Protein AF-A0A6J4J1Q2-F1 (afdb_monomer_lite)

Organism: NCBI:txid157466

Structure (mmCIF, N/CA/C/O backbone):
data_AF-A0A6J4J1Q2-F1
#
_entry.id   AF-A0A6J4J1Q2-F1
#
loop_
_atom_site.group_PDB
_atom_site.id
_atom_site.type_symbol
_atom_site.label_atom_id
_atom_site.label_alt_id
_atom_site.label_comp_id
_atom_site.label_asym_id
_atom_site.label_entity_id
_atom_site.label_seq_id
_atom_site.pdbx_PDB_ins_code
_atom_site.Cartn_x
_atom_site.Cartn_y
_atom_site.Cartn_z
_atom_site.occupancy
_atom_site.B_iso_or_equiv
_atom_site.auth_seq_id
_atom_site.auth_comp_id
_atom_site.auth_asym_id
_atom_site.auth_atom_id
_atom_site.pdbx_PDB_model_num
ATOM 1 N N . MET A 1 1 ? 62.236 -72.149 -1.692 1.00 38.59 1 MET A N 1
ATOM 2 C CA . MET A 1 1 ? 61.397 -71.831 -2.871 1.00 38.59 1 MET A CA 1
ATOM 3 C C . MET A 1 1 ? 60.361 -70.791 -2.466 1.00 38.59 1 MET A C 1
ATOM 5 O O . MET A 1 1 ? 59.671 -70.988 -1.480 1.00 38.59 1 MET A O 1
ATOM 9 N N . ASN A 1 2 ? 60.343 -69.661 -3.175 1.00 37.00 2 ASN A N 1
ATOM 10 C CA . ASN A 1 2 ? 59.491 -68.483 -2.967 1.00 37.00 2 ASN A CA 1
ATOM 11 C C . ASN A 1 2 ? 57.977 -68.785 -2.992 1.00 37.00 2 ASN A C 1
ATOM 13 O O . ASN A 1 2 ? 57.547 -69.495 -3.896 1.00 37.00 2 ASN A O 1
ATOM 17 N N . ARG A 1 3 ? 57.166 -68.088 -2.172 1.00 39.72 3 ARG A N 1
ATOM 18 C CA . ARG A 1 3 ? 56.297 -66.959 -2.607 1.00 39.72 3 ARG A CA 1
ATOM 19 C C . ARG A 1 3 ? 55.305 -66.478 -1.516 1.00 39.72 3 ARG A C 1
ATOM 21 O O . ARG A 1 3 ? 54.395 -67.197 -1.144 1.00 39.72 3 ARG A O 1
ATOM 28 N N . ARG A 1 4 ? 55.484 -65.199 -1.147 1.00 41.41 4 ARG A N 1
ATOM 29 C CA . ARG A 1 4 ? 54.512 -64.082 -1.016 1.00 41.41 4 ARG A CA 1
ATOM 30 C C . ARG A 1 4 ? 53.294 -64.173 -0.069 1.00 41.41 4 ARG A C 1
ATOM 32 O O . ARG A 1 4 ? 52.325 -64.870 -0.326 1.00 41.41 4 ARG A O 1
ATOM 39 N N . THR A 1 5 ? 53.326 -63.264 0.909 1.00 45.59 5 THR A N 1
ATOM 40 C CA . THR A 1 5 ? 52.229 -62.648 1.678 1.00 45.59 5 THR A CA 1
ATOM 41 C C . THR A 1 5 ? 51.095 -62.089 0.806 1.00 45.59 5 THR A C 1
ATOM 43 O O . THR A 1 5 ? 51.376 -61.413 -0.184 1.00 45.59 5 THR A O 1
ATOM 46 N N . LEU A 1 6 ? 49.839 -62.243 1.249 1.00 38.94 6 LEU A N 1
ATOM 47 C CA . LEU A 1 6 ? 48.765 -61.274 0.991 1.00 38.94 6 LEU A CA 1
ATOM 48 C C . LEU A 1 6 ? 47.700 -61.333 2.108 1.00 38.94 6 LEU A C 1
ATOM 50 O O . LEU A 1 6 ? 46.994 -62.326 2.252 1.00 38.94 6 LEU A O 1
ATOM 54 N N . LEU A 1 7 ? 47.610 -60.261 2.901 1.00 37.31 7 LEU A N 1
ATOM 55 C CA . LEU A 1 7 ? 46.482 -59.944 3.783 1.00 37.31 7 LEU A CA 1
ATOM 56 C C . LEU A 1 7 ? 45.443 -59.188 2.946 1.00 37.31 7 LEU A C 1
ATOM 58 O O . LEU A 1 7 ? 45.779 -58.168 2.346 1.00 37.31 7 LEU A O 1
ATOM 62 N N . ILE A 1 8 ? 44.200 -59.668 2.908 1.00 41.41 8 ILE A N 1
ATOM 63 C CA . ILE A 1 8 ? 43.068 -58.943 2.318 1.00 41.41 8 ILE A CA 1
ATOM 64 C C . ILE A 1 8 ? 42.215 -58.404 3.467 1.00 41.41 8 ILE A C 1
ATOM 66 O O . ILE A 1 8 ? 41.629 -59.167 4.231 1.00 41.41 8 ILE A O 1
ATOM 70 N N . ALA A 1 9 ? 42.180 -57.077 3.585 1.00 40.56 9 ALA A N 1
ATOM 71 C CA . ALA A 1 9 ? 41.263 -56.341 4.441 1.00 40.56 9 ALA A CA 1
ATOM 72 C C . ALA A 1 9 ? 39.851 -56.370 3.828 1.00 40.56 9 ALA A C 1
ATOM 74 O O . ALA A 1 9 ? 39.667 -55.998 2.669 1.00 40.56 9 ALA A O 1
ATOM 75 N N . GLY A 1 10 ? 38.862 -56.823 4.600 1.00 37.34 10 GLY A N 1
ATOM 76 C CA . GLY A 1 10 ? 37.448 -56.766 4.232 1.00 37.34 10 GLY A CA 1
ATOM 77 C C . GLY A 1 10 ? 36.893 -55.356 4.434 1.00 37.34 10 GLY A C 1
ATOM 78 O O . GLY A 1 10 ? 36.943 -54.820 5.539 1.00 37.34 10 GLY A O 1
ATOM 79 N N . ALA A 1 11 ? 36.389 -54.754 3.359 1.00 42.28 11 ALA A N 1
ATOM 80 C CA . ALA A 1 11 ? 35.767 -53.437 3.365 1.00 42.28 11 ALA A CA 1
ATOM 81 C C . ALA A 1 11 ? 34.366 -53.483 4.004 1.00 42.28 11 ALA A C 1
ATOM 83 O O . ALA A 1 11 ? 33.518 -54.281 3.609 1.00 42.28 11 ALA A O 1
ATOM 84 N N . MET A 1 12 ? 34.123 -52.595 4.971 1.00 39.69 12 MET A N 1
ATOM 85 C CA . MET A 1 12 ? 32.796 -52.290 5.511 1.00 39.69 12 MET A CA 1
ATOM 86 C C . MET A 1 12 ? 32.033 -51.432 4.497 1.00 39.69 12 MET A C 1
ATOM 88 O O . MET A 1 12 ? 32.449 -50.315 4.192 1.00 39.69 12 MET A O 1
ATOM 92 N N . ALA A 1 13 ? 30.927 -51.954 3.971 1.00 41.66 13 ALA A N 1
ATOM 93 C CA . ALA A 1 13 ? 30.024 -51.203 3.109 1.00 41.66 13 ALA A CA 1
ATOM 94 C C . ALA A 1 13 ? 29.193 -50.224 3.955 1.00 41.66 13 ALA A C 1
ATOM 96 O O . ALA A 1 13 ? 28.391 -50.634 4.794 1.00 41.66 13 ALA A O 1
ATOM 97 N N . SER A 1 14 ? 29.395 -48.926 3.738 1.00 37.59 14 SER A N 1
ATOM 98 C CA . SER A 1 14 ? 28.556 -47.861 4.277 1.00 37.59 14 SER A CA 1
ATOM 99 C C . SER A 1 14 ? 27.239 -47.792 3.500 1.00 37.59 14 SER A C 1
ATOM 101 O O . SER A 1 14 ? 27.218 -47.582 2.288 1.00 37.59 14 SER A O 1
ATOM 103 N N . LEU A 1 15 ? 26.122 -47.964 4.205 1.00 38.31 15 LEU A N 1
ATOM 104 C CA . LEU A 1 15 ? 24.795 -47.665 3.672 1.00 38.31 15 LEU A CA 1
ATOM 105 C C . LEU A 1 15 ? 24.636 -46.139 3.549 1.00 38.31 15 LEU A C 1
ATOM 107 O O . LEU A 1 15 ? 25.021 -45.420 4.476 1.00 38.31 15 LEU A O 1
ATOM 111 N N . PRO A 1 16 ? 24.075 -45.616 2.445 1.00 36.75 16 PRO A N 1
ATOM 112 C CA . PRO A 1 16 ? 23.850 -44.189 2.314 1.00 36.75 16 PRO A CA 1
ATOM 113 C C . PRO A 1 16 ? 22.711 -43.763 3.244 1.00 36.75 16 PRO A C 1
ATOM 115 O O . PRO A 1 16 ? 21.610 -44.314 3.212 1.00 36.75 16 PRO A O 1
ATOM 118 N N . VAL A 1 17 ? 22.981 -42.748 4.063 1.00 39.53 17 VAL A N 1
ATOM 119 C CA . VAL A 1 17 ? 21.950 -41.999 4.780 1.00 39.53 17 VAL A CA 1
ATOM 120 C C . VAL A 1 17 ? 21.141 -41.237 3.734 1.00 39.53 17 VAL A C 1
ATOM 122 O O . VAL A 1 17 ? 21.622 -40.272 3.143 1.00 39.53 17 VAL A O 1
ATOM 125 N N . VAL A 1 18 ? 19.911 -41.685 3.484 1.00 42.56 18 VAL A N 1
ATOM 126 C CA . VAL A 1 18 ? 18.929 -40.913 2.720 1.00 42.56 18 VAL A CA 1
ATOM 127 C C . VAL A 1 18 ? 18.508 -39.736 3.597 1.00 42.56 18 VAL A C 1
ATOM 129 O O . VAL A 1 18 ? 17.783 -39.901 4.576 1.00 42.56 18 VAL A O 1
ATOM 132 N N . GLY A 1 19 ? 19.010 -38.546 3.272 1.00 38.44 19 GLY A N 1
ATOM 133 C CA . GLY A 1 19 ? 18.553 -37.304 3.879 1.00 38.44 19 GLY A CA 1
ATOM 134 C C . GLY A 1 19 ? 17.114 -37.021 3.459 1.00 38.44 19 GLY A C 1
ATOM 135 O O . GLY A 1 19 ? 16.846 -36.765 2.287 1.00 38.44 19 GLY A O 1
ATOM 136 N N . LEU A 1 20 ? 16.185 -37.055 4.413 1.00 40.16 20 LEU A N 1
ATOM 137 C CA . LEU A 1 20 ? 14.849 -36.496 4.238 1.00 40.16 20 LEU A CA 1
ATOM 138 C C . LEU A 1 20 ? 14.975 -34.967 4.223 1.00 40.16 20 LEU A C 1
ATOM 140 O O . LEU A 1 20 ? 15.024 -34.325 5.271 1.00 40.16 20 LEU A O 1
ATOM 144 N N . ALA A 1 21 ? 15.061 -34.385 3.028 1.00 41.88 21 ALA A N 1
ATOM 145 C CA . ALA A 1 21 ? 14.829 -32.962 2.843 1.00 41.88 21 ALA A CA 1
ATOM 146 C C . ALA A 1 21 ? 13.352 -32.677 3.161 1.00 41.88 21 ALA A C 1
ATOM 148 O O . ALA A 1 21 ? 12.456 -33.168 2.474 1.00 41.88 21 ALA A O 1
ATOM 149 N N . GLY A 1 22 ? 13.091 -31.916 4.226 1.00 38.31 22 GLY A N 1
ATOM 150 C CA . GLY A 1 22 ? 11.771 -31.330 4.454 1.00 38.31 22 GLY A CA 1
ATOM 151 C C . GLY A 1 22 ? 11.397 -30.389 3.300 1.00 38.31 22 GLY A C 1
ATOM 152 O O . GLY A 1 22 ? 12.284 -29.963 2.554 1.00 38.31 22 GLY A O 1
ATOM 153 N N . PRO A 1 23 ? 10.110 -30.041 3.130 1.00 40.06 23 PRO A N 1
ATOM 154 C CA . PRO A 1 23 ? 9.699 -29.097 2.104 1.00 40.06 23 PRO A CA 1
ATOM 155 C C . PRO A 1 23 ? 10.252 -27.716 2.468 1.00 40.06 23 PRO A C 1
ATOM 157 O O . PRO A 1 23 ? 9.656 -26.961 3.234 1.00 40.06 23 PRO A O 1
ATOM 160 N N . GLY A 1 24 ? 11.434 -27.393 1.948 1.00 35.97 24 GLY A N 1
ATOM 161 C CA . GLY A 1 24 ? 11.875 -26.016 1.841 1.00 35.97 24 GLY A CA 1
ATOM 162 C C . GLY A 1 24 ? 10.893 -25.313 0.917 1.00 35.97 24 GLY A C 1
ATOM 163 O O . GLY A 1 24 ? 10.689 -25.765 -0.209 1.00 35.97 24 GLY A O 1
ATOM 164 N N . LEU A 1 25 ? 10.255 -24.249 1.402 1.00 40.03 25 LEU A N 1
ATOM 165 C CA . LEU A 1 25 ? 9.518 -23.320 0.552 1.00 40.03 25 LEU A CA 1
ATOM 166 C C . LEU A 1 25 ? 10.515 -22.804 -0.490 1.00 40.03 25 LEU A C 1
ATOM 168 O O . LEU A 1 25 ? 11.357 -21.962 -0.179 1.00 40.03 25 LEU A O 1
ATOM 172 N N . ALA A 1 26 ? 10.495 -23.388 -1.687 1.00 44.22 26 ALA A N 1
ATOM 173 C CA . ALA A 1 26 ? 11.333 -22.941 -2.781 1.00 44.22 26 ALA A CA 1
ATOM 174 C C . ALA A 1 26 ? 10.960 -21.482 -3.050 1.00 44.22 26 ALA A C 1
ATOM 176 O O . ALA A 1 26 ? 9.806 -21.188 -3.359 1.00 44.22 26 ALA A O 1
ATOM 177 N N . GLN A 1 27 ? 11.913 -20.566 -2.867 1.00 53.25 27 GLN A N 1
ATOM 178 C CA . GLN A 1 27 ? 11.722 -19.190 -3.303 1.00 53.25 27 GLN A CA 1
ATOM 179 C C . GLN A 1 27 ? 11.441 -19.219 -4.804 1.00 53.25 27 GLN A C 1
ATOM 181 O O . GLN A 1 27 ? 12.195 -19.830 -5.566 1.00 53.25 27 GLN A O 1
ATOM 186 N N . GLU A 1 28 ? 10.332 -18.607 -5.218 1.00 60.94 28 GLU A N 1
ATOM 187 C CA . GLU A 1 28 ? 10.023 -18.493 -6.635 1.00 60.94 28 GLU A CA 1
ATOM 188 C C . GLU A 1 28 ? 11.137 -17.735 -7.371 1.00 60.94 28 GLU A C 1
ATOM 190 O O . GLU A 1 28 ? 11.748 -16.831 -6.792 1.00 60.94 28 GLU A O 1
ATOM 195 N N . PRO A 1 29 ? 11.406 -18.061 -8.648 1.00 65.88 29 PRO A N 1
ATOM 196 C CA . PRO A 1 29 ? 12.485 -17.424 -9.384 1.00 65.88 29 PRO A CA 1
ATOM 197 C C . PRO A 1 29 ? 12.287 -15.905 -9.449 1.00 65.88 29 PRO A C 1
ATOM 199 O O . PRO A 1 29 ? 11.222 -15.420 -9.846 1.00 65.88 29 PRO A O 1
ATOM 202 N N . GLU A 1 30 ? 13.357 -15.161 -9.168 1.00 72.56 30 GLU A N 1
ATOM 203 C CA . GLU A 1 30 ? 13.434 -13.688 -9.222 1.00 72.56 30 GLU A CA 1
ATOM 204 C C . GLU A 1 30 ? 13.089 -13.094 -10.605 1.00 72.56 30 GLU A C 1
ATOM 206 O O . GLU A 1 30 ? 12.940 -11.882 -10.761 1.00 72.56 30 GLU A O 1
ATOM 211 N N . THR A 1 31 ? 12.991 -13.945 -11.629 1.00 76.88 31 THR A N 1
ATOM 212 C CA . THR A 1 31 ? 12.730 -13.601 -13.032 1.00 76.88 31 THR A CA 1
ATOM 213 C C . THR A 1 31 ? 11.302 -13.894 -13.486 1.00 76.88 31 THR A C 1
ATOM 215 O O . THR A 1 31 ? 10.978 -13.637 -14.645 1.00 76.88 31 THR A O 1
ATOM 218 N N . THR A 1 32 ? 10.452 -14.426 -12.610 1.00 87.94 32 THR A N 1
ATOM 219 C CA . THR A 1 32 ? 9.053 -14.757 -12.918 1.00 87.94 32 THR A CA 1
ATOM 220 C C . THR A 1 32 ? 8.103 -13.783 -12.242 1.00 87.94 32 THR A C 1
ATOM 222 O O . THR A 1 32 ? 8.402 -13.269 -11.169 1.00 87.94 32 THR A O 1
ATOM 225 N N . ASP A 1 33 ? 6.954 -13.520 -12.852 1.00 93.44 33 ASP A N 1
ATOM 226 C CA . ASP A 1 33 ? 5.908 -12.721 -12.213 1.00 93.44 33 ASP A CA 1
ATOM 227 C C . ASP A 1 33 ? 5.382 -13.426 -10.959 1.00 93.44 33 ASP A C 1
ATOM 229 O O . ASP A 1 33 ? 5.258 -14.649 -10.943 1.00 93.44 33 ASP A O 1
ATOM 233 N N . ALA A 1 34 ? 5.062 -12.668 -9.910 1.00 90.75 34 ALA A N 1
ATOM 234 C CA . ALA A 1 34 ? 4.265 -13.180 -8.804 1.0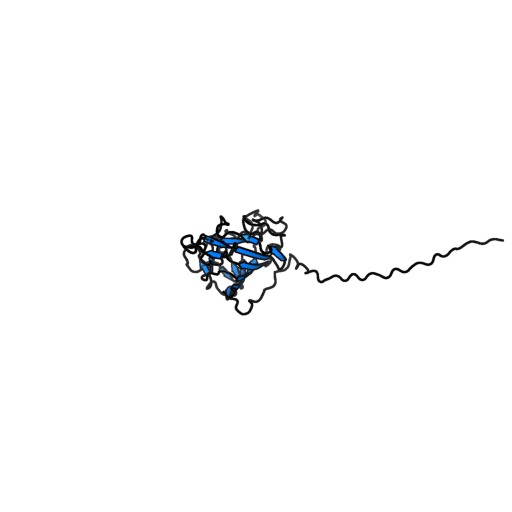0 90.75 34 ALA A CA 1
ATOM 235 C C . ALA A 1 34 ? 2.917 -13.702 -9.343 1.00 90.75 34 ALA A C 1
ATOM 237 O O . ALA A 1 34 ? 2.294 -13.044 -10.195 1.00 90.75 34 ALA A O 1
ATOM 238 N N . PRO A 1 35 ? 2.468 -14.887 -8.894 1.00 91.56 35 PRO A N 1
ATOM 239 C CA . PRO A 1 35 ? 1.205 -15.449 -9.333 1.00 91.56 35 PRO A CA 1
ATOM 240 C C . PRO A 1 35 ? 0.046 -14.595 -8.825 1.00 91.56 35 PRO A C 1
ATOM 242 O O . PRO A 1 35 ? 0.091 -14.059 -7.718 1.00 91.56 35 PRO A O 1
ATOM 245 N N . ARG A 1 36 ? -1.028 -14.521 -9.618 1.00 92.56 36 ARG A N 1
ATOM 246 C CA . ARG A 1 36 ? -2.250 -13.864 -9.159 1.00 92.56 36 ARG A CA 1
ATOM 247 C C . ARG A 1 36 ? -2.894 -14.650 -8.026 1.00 92.56 36 ARG A C 1
ATOM 249 O O . ARG A 1 36 ? -3.173 -15.839 -8.186 1.00 92.56 36 ARG A O 1
ATOM 256 N N . VAL A 1 37 ? -3.201 -13.971 -6.925 1.00 93.50 37 VAL A N 1
ATOM 257 C CA . VAL A 1 37 ? -3.905 -14.563 -5.779 1.00 93.50 37 VAL A CA 1
ATOM 258 C C . VAL A 1 37 ? -5.369 -14.146 -5.805 1.00 93.50 37 VAL A C 1
ATOM 260 O O . VAL A 1 37 ? -5.692 -12.965 -5.682 1.00 93.50 37 VAL A O 1
ATOM 263 N N . ALA A 1 38 ? -6.270 -15.115 -5.969 1.00 94.56 38 ALA A N 1
ATOM 264 C CA . ALA A 1 38 ? -7.703 -14.847 -5.972 1.00 94.56 38 ALA A CA 1
ATOM 265 C C . ALA A 1 38 ? -8.161 -14.263 -4.628 1.00 94.56 38 ALA A C 1
ATOM 267 O O . ALA A 1 38 ? -7.766 -14.745 -3.565 1.00 94.56 38 ALA A O 1
ATOM 268 N N . ALA A 1 39 ? -9.041 -13.263 -4.687 1.00 96.56 39 ALA A N 1
ATOM 269 C CA . ALA A 1 39 ? -9.657 -12.702 -3.496 1.00 96.56 39 ALA A CA 1
ATOM 270 C C . ALA A 1 39 ? -10.425 -13.802 -2.731 1.00 96.56 39 ALA A C 1
ATOM 272 O O . ALA A 1 39 ? -11.253 -14.499 -3.332 1.00 96.56 39 ALA A O 1
ATOM 273 N N . PRO A 1 40 ? -10.181 -13.984 -1.421 1.00 96.62 40 PRO A N 1
ATOM 274 C CA . PRO A 1 40 ? -10.917 -14.962 -0.638 1.00 96.62 40 PRO A CA 1
ATOM 275 C C . PRO A 1 40 ? -12.381 -14.537 -0.474 1.00 96.62 40 PRO A C 1
ATOM 277 O O . PRO A 1 40 ? -12.750 -13.370 -0.626 1.00 96.62 40 PRO A O 1
ATOM 280 N N . LYS A 1 41 ? -13.246 -15.491 -0.118 1.00 95.44 41 LYS A N 1
ATOM 281 C CA . LYS A 1 41 ? -14.655 -15.195 0.171 1.00 95.44 41 LYS A CA 1
ATOM 282 C C . LYS A 1 41 ? -14.757 -14.141 1.280 1.00 95.44 41 LYS A C 1
ATOM 284 O O . LYS A 1 41 ? -14.176 -14.308 2.346 1.00 95.44 41 LYS A O 1
ATOM 289 N N . GLY A 1 42 ? -15.548 -13.097 1.037 1.00 94.69 42 GLY A N 1
ATOM 290 C CA . GLY A 1 42 ? -15.741 -11.989 1.977 1.00 94.69 42 GLY A CA 1
ATOM 291 C C . GLY A 1 42 ? -14.735 -10.848 1.818 1.00 94.69 42 GLY A C 1
ATOM 292 O O . GLY A 1 42 ? -14.918 -9.810 2.448 1.00 94.69 42 GLY A O 1
ATOM 293 N N . ALA A 1 43 ? -13.719 -10.998 0.961 1.00 97.50 43 ALA A N 1
ATOM 294 C CA . ALA A 1 43 ? -12.855 -9.886 0.605 1.00 97.50 43 ALA A CA 1
ATOM 295 C C . ALA A 1 43 ? -13.586 -8.888 -0.300 1.00 97.50 43 ALA A C 1
ATOM 297 O O . ALA A 1 43 ? -14.371 -9.250 -1.178 1.00 97.50 43 ALA A O 1
ATOM 298 N N . LEU A 1 44 ? -13.278 -7.616 -0.092 1.00 97.88 44 LEU A N 1
ATOM 299 C CA . LEU A 1 44 ? -13.641 -6.518 -0.965 1.00 97.88 44 LEU A CA 1
ATOM 300 C C . LEU A 1 44 ? -12.553 -6.379 -2.025 1.00 97.88 44 LEU A C 1
ATOM 302 O O . LEU A 1 44 ? -11.381 -6.178 -1.702 1.00 97.88 44 LEU A O 1
ATOM 306 N N . VAL A 1 45 ? -12.936 -6.470 -3.294 1.00 98.06 45 VAL A N 1
ATOM 307 C CA . VAL A 1 45 ? -12.016 -6.220 -4.403 1.00 98.06 45 VAL A CA 1
ATOM 308 C C . VAL A 1 45 ? -11.868 -4.711 -4.566 1.00 98.06 45 VAL A C 1
ATOM 310 O O . VAL A 1 45 ? -12.823 -4.015 -4.904 1.00 98.06 45 VAL A O 1
ATOM 313 N N . LEU A 1 46 ? -10.670 -4.203 -4.291 1.00 98.38 46 LEU A N 1
ATOM 314 C CA . LEU A 1 46 ? -10.325 -2.791 -4.442 1.00 98.38 46 LEU A CA 1
ATOM 315 C C . LEU A 1 46 ? -9.935 -2.466 -5.886 1.00 98.38 46 LEU A C 1
ATOM 317 O O . LEU A 1 46 ? -10.064 -1.322 -6.311 1.00 98.38 46 LEU A O 1
ATOM 321 N N . PHE A 1 47 ? -9.466 -3.453 -6.652 1.00 98.31 47 PHE A N 1
ATOM 322 C CA . PHE A 1 47 ? -9.235 -3.306 -8.084 1.00 98.31 47 PHE A CA 1
ATOM 323 C C . PHE A 1 47 ? -9.281 -4.656 -8.803 1.00 98.31 47 PHE A C 1
ATOM 325 O O . PHE A 1 47 ? -8.463 -5.539 -8.538 1.00 98.31 47 PHE A O 1
ATOM 332 N N . ASP A 1 48 ? -10.212 -4.784 -9.747 1.00 90.81 48 ASP A N 1
ATOM 333 C CA . ASP A 1 48 ? -10.465 -5.998 -10.534 1.00 90.81 48 ASP A CA 1
ATOM 334 C C . ASP A 1 48 ? -9.861 -5.959 -11.950 1.00 90.81 48 ASP A C 1
ATOM 336 O O . ASP A 1 48 ? -9.954 -6.935 -12.693 1.00 90.81 48 ASP A O 1
ATOM 340 N N . GLY A 1 49 ? -9.219 -4.848 -12.326 1.00 95.12 49 GLY A N 1
ATOM 341 C CA . GLY A 1 49 ? -8.674 -4.634 -13.667 1.00 95.12 49 GLY A CA 1
ATOM 342 C C . GLY A 1 49 ? -9.502 -3.716 -14.564 1.00 95.12 49 GLY A C 1
ATOM 343 O O . GLY A 1 49 ? -9.033 -3.388 -15.651 1.00 95.12 49 GLY A O 1
ATOM 344 N N . THR A 1 50 ? -10.703 -3.300 -14.150 1.00 94.69 50 THR A N 1
ATOM 345 C CA . THR A 1 50 ? -11.655 -2.618 -15.047 1.00 94.69 50 THR A CA 1
ATOM 346 C C . THR A 1 50 ? -11.827 -1.128 -14.768 1.00 94.69 50 THR A C 1
ATOM 348 O O . THR A 1 50 ? -12.168 -0.373 -15.678 1.00 94.69 50 THR A O 1
ATOM 351 N N . GLY A 1 51 ? -11.568 -0.667 -13.543 1.00 96.00 51 GLY A N 1
ATOM 352 C CA . GLY A 1 51 ? -11.763 0.738 -13.202 1.00 96.00 51 GLY A CA 1
ATOM 353 C C . GLY A 1 51 ? -11.322 1.119 -11.795 1.00 96.00 51 GLY A C 1
ATOM 354 O O . GLY A 1 51 ? -10.968 0.280 -10.973 1.00 96.00 51 GLY A O 1
ATOM 355 N N . LEU A 1 52 ? -11.371 2.423 -11.520 1.00 98.00 52 LEU A N 1
ATOM 356 C CA . LEU A 1 52 ? -10.924 3.029 -10.261 1.00 98.00 52 LEU A CA 1
ATOM 357 C C . LEU A 1 52 ? -12.092 3.450 -9.360 1.00 98.00 52 LEU A C 1
ATOM 359 O O . LEU A 1 52 ? -11.970 4.377 -8.567 1.00 98.00 52 LEU A O 1
ATOM 363 N N . SER A 1 53 ? -13.248 2.797 -9.474 1.00 96.81 53 SER A N 1
ATOM 364 C CA . SER A 1 53 ? -14.457 3.182 -8.730 1.00 9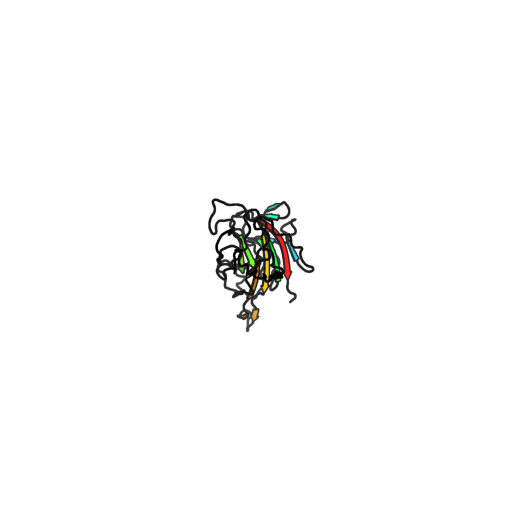6.81 53 SER A CA 1
ATOM 365 C C . SER A 1 53 ? -14.273 3.116 -7.209 1.00 96.81 53 SER A C 1
ATOM 367 O O . SER A 1 53 ? -14.847 3.937 -6.495 1.00 96.81 53 SER A O 1
ATOM 369 N N . ALA A 1 54 ? -13.428 2.209 -6.707 1.00 98.06 54 ALA A N 1
ATOM 370 C CA . ALA A 1 54 ? -13.077 2.108 -5.290 1.00 98.06 54 ALA A CA 1
ATOM 371 C C . ALA A 1 54 ? -12.140 3.228 -4.795 1.00 98.06 54 ALA A C 1
ATOM 373 O O . ALA A 1 54 ? -11.932 3.345 -3.586 1.00 98.06 54 ALA A O 1
ATOM 374 N N . TRP A 1 55 ? -11.608 4.056 -5.700 1.00 98.69 55 TRP A N 1
ATOM 375 C CA . TRP A 1 55 ? -10.547 5.024 -5.433 1.00 98.69 55 TRP A CA 1
ATOM 376 C C . TRP A 1 55 ? -10.982 6.466 -5.726 1.00 98.69 55 TRP A C 1
ATOM 378 O O . TRP A 1 55 ? -11.853 6.738 -6.562 1.00 98.69 55 TRP A O 1
ATOM 388 N N . VAL A 1 56 ? -10.350 7.403 -5.026 1.00 98.56 56 VAL A N 1
ATOM 389 C CA . VAL A 1 56 ? -10.425 8.851 -5.260 1.00 98.56 56 VAL A CA 1
ATOM 390 C C . VAL A 1 56 ? -9.038 9.463 -5.180 1.00 98.56 56 VAL A C 1
ATOM 392 O O . VAL A 1 56 ? -8.146 8.913 -4.535 1.00 98.56 56 VAL A O 1
ATOM 395 N N . ASN A 1 57 ? -8.863 10.617 -5.812 1.00 97.94 57 ASN A N 1
ATOM 396 C CA . ASN A 1 57 ? -7.701 11.454 -5.594 1.00 97.94 57 ASN A CA 1
ATOM 397 C C . ASN A 1 57 ? -7.658 11.902 -4.127 1.00 97.94 57 ASN A C 1
ATOM 399 O O . ASN A 1 57 ? -8.641 12.399 -3.575 1.00 97.94 57 ASN A O 1
ATOM 403 N N . ARG A 1 58 ? -6.502 11.728 -3.494 1.00 95.12 58 ARG A N 1
ATOM 404 C CA . ARG A 1 58 ? -6.287 12.041 -2.079 1.00 95.12 58 ARG A CA 1
ATOM 405 C C . ARG A 1 58 ? -6.468 13.528 -1.757 1.00 95.12 58 ARG A C 1
ATOM 407 O O . ARG A 1 58 ? -6.895 13.863 -0.657 1.00 95.12 58 ARG A O 1
ATOM 414 N N . LYS A 1 59 ? -6.086 14.421 -2.671 1.00 93.38 59 LYS A N 1
ATOM 415 C CA . LYS A 1 59 ? -6.023 15.868 -2.424 1.00 93.38 59 LYS A CA 1
ATOM 416 C C . LYS A 1 59 ? -7.403 16.517 -2.419 1.00 93.38 59 LYS A C 1
ATOM 418 O O . LYS A 1 59 ? -7.634 17.410 -1.610 1.00 93.38 59 LYS A O 1
ATOM 423 N N . ASP A 1 60 ? -8.279 16.115 -3.333 1.00 94.62 60 ASP A N 1
ATOM 424 C CA . ASP A 1 60 ? -9.551 16.803 -3.588 1.00 94.62 60 ASP A CA 1
ATOM 425 C C . ASP A 1 60 ? -10.784 15.881 -3.574 1.00 94.62 60 ASP A C 1
ATOM 427 O O . ASP A 1 60 ? -11.909 16.369 -3.666 1.00 94.62 60 ASP A O 1
ATOM 431 N N . GLY A 1 61 ? -10.605 14.563 -3.430 1.00 95.75 61 GLY A N 1
ATOM 432 C CA . GLY A 1 61 ? -11.699 13.589 -3.417 1.00 95.75 61 GLY A CA 1
ATOM 433 C C . GLY A 1 61 ? -12.335 13.326 -4.787 1.00 95.75 61 GLY A C 1
ATOM 434 O O . GLY A 1 61 ? -13.302 12.560 -4.871 1.00 95.75 61 GLY A O 1
ATOM 435 N N . ASN A 1 62 ? -11.807 13.916 -5.864 1.00 97.88 62 ASN A N 1
ATOM 436 C CA . ASN A 1 62 ? -12.284 13.680 -7.225 1.00 97.88 62 ASN A CA 1
ATOM 437 C C . ASN A 1 62 ? -12.000 12.236 -7.674 1.00 97.88 62 ASN A C 1
ATOM 439 O O . ASN A 1 62 ? -11.212 11.525 -7.044 1.00 97.88 62 ASN A O 1
ATOM 443 N N . PRO A 1 63 ? -12.630 11.753 -8.763 1.00 98.25 63 PRO A N 1
ATOM 444 C CA . PRO A 1 63 ? -12.275 10.461 -9.342 1.00 98.25 63 PRO A CA 1
ATOM 445 C C . PRO A 1 63 ? -10.762 10.334 -9.568 1.00 98.25 63 PRO A C 1
ATOM 447 O O . PRO A 1 63 ? -10.120 11.264 -10.055 1.00 98.25 63 PRO A O 1
ATOM 450 N N . ALA A 1 64 ? -10.194 9.181 -9.207 1.00 98.06 64 ALA A N 1
ATOM 451 C CA . ALA A 1 64 ? -8.781 8.905 -9.435 1.00 98.06 64 ALA A CA 1
ATOM 452 C C . ALA A 1 64 ? -8.445 8.984 -10.937 1.00 98.06 64 ALA A C 1
ATOM 454 O O . ALA A 1 64 ? -9.162 8.428 -11.768 1.00 98.06 64 ALA A O 1
ATOM 455 N N . ALA A 1 65 ? -7.348 9.669 -11.270 1.00 97.25 65 ALA A N 1
ATOM 456 C CA . ALA A 1 65 ? -6.938 9.974 -12.647 1.00 97.25 65 ALA A CA 1
ATOM 457 C C . ALA A 1 65 ? -5.764 9.107 -13.146 1.00 97.25 65 ALA A C 1
ATOM 459 O O . ALA A 1 65 ? -5.096 9.433 -14.132 1.00 97.25 65 ALA A O 1
ATOM 460 N N . TRP A 1 66 ? -5.486 8.007 -12.446 1.00 98.56 66 TRP A N 1
ATOM 461 C CA . TRP A 1 66 ? -4.503 7.019 -12.878 1.00 98.56 66 TRP A CA 1
ATOM 462 C C . TRP A 1 66 ? -5.008 6.284 -14.124 1.00 98.56 66 TRP A C 1
ATOM 464 O O . TRP A 1 66 ? -6.214 6.117 -14.325 1.00 98.56 66 TRP A O 1
ATOM 474 N N . LYS A 1 67 ? -4.087 5.859 -14.989 1.00 98.44 67 LYS A N 1
ATOM 475 C CA . LYS A 1 67 ? -4.432 5.136 -16.217 1.00 98.44 67 LYS A CA 1
ATOM 476 C C . LYS A 1 67 ? -4.903 3.726 -15.855 1.00 98.44 67 LYS A C 1
ATOM 478 O O . LYS A 1 67 ? -4.271 3.073 -15.036 1.00 98.44 67 LYS A O 1
ATOM 483 N N . VAL A 1 68 ? -5.960 3.227 -16.495 1.00 98.44 68 VAL A N 1
ATOM 484 C CA . VAL A 1 68 ? -6.364 1.809 -16.429 1.00 98.44 68 VAL A CA 1
ATOM 485 C C . VAL A 1 68 ? -6.193 1.193 -17.807 1.00 98.44 68 VAL A C 1
ATOM 487 O O . VAL A 1 68 ? -6.717 1.722 -18.786 1.00 98.44 68 VAL A O 1
ATOM 490 N N . ASP A 1 69 ? -5.426 0.111 -17.892 1.00 95.19 69 ASP A N 1
ATOM 491 C CA . ASP A 1 69 ? -5.084 -0.551 -19.152 1.00 95.19 69 ASP A CA 1
ATOM 492 C C . ASP A 1 69 ? -4.643 -1.992 -18.892 1.00 95.19 69 ASP A C 1
ATOM 494 O O . ASP A 1 69 ? -4.039 -2.278 -17.863 1.00 95.19 69 ASP A O 1
ATOM 498 N N . GLY A 1 70 ? -4.971 -2.921 -19.790 1.00 91.94 70 GLY A N 1
ATOM 499 C CA . GLY A 1 70 ? -4.498 -4.310 -19.709 1.00 91.94 70 GLY A CA 1
ATOM 500 C C . GLY A 1 70 ? -4.766 -5.039 -18.379 1.00 91.94 70 GLY A C 1
ATOM 501 O O . GLY A 1 70 ? -4.024 -5.955 -18.024 1.00 91.94 70 GLY A O 1
ATOM 502 N N . GLY A 1 71 ? -5.791 -4.639 -17.617 1.00 96.88 71 GLY A N 1
ATOM 503 C CA . GLY A 1 71 ? -6.104 -5.223 -16.310 1.00 96.88 71 GLY A CA 1
ATOM 504 C C . GLY A 1 71 ? -5.211 -4.752 -15.152 1.00 96.88 71 GLY A C 1
ATOM 505 O O . GLY A 1 71 ? -5.179 -5.422 -14.116 1.00 96.88 71 GLY A O 1
ATOM 506 N N . TYR A 1 72 ? -4.489 -3.640 -15.316 1.00 98.44 72 TYR A N 1
ATOM 507 C CA . TYR A 1 72 ? -3.749 -2.931 -14.269 1.00 98.44 72 TYR A CA 1
ATOM 508 C C . TYR A 1 72 ? -4.150 -1.450 -14.220 1.00 98.44 72 TYR A C 1
ATOM 510 O O . TYR A 1 72 ? -4.652 -0.890 -15.196 1.00 98.44 72 TYR A O 1
ATOM 518 N N . MET A 1 73 ? -3.914 -0.809 -13.079 1.00 98.62 73 MET A N 1
ATOM 519 C CA . MET A 1 73 ? -3.832 0.646 -12.991 1.00 98.62 73 MET A CA 1
ATOM 520 C C . MET A 1 73 ? -2.360 1.066 -13.014 1.00 98.62 73 MET A C 1
ATOM 522 O O . MET A 1 73 ? -1.513 0.367 -12.465 1.00 98.62 73 MET A O 1
ATOM 526 N N . GLU A 1 74 ? -2.037 2.175 -13.662 1.00 98.81 74 GLU A N 1
ATOM 527 C CA . GLU A 1 74 ? -0.695 2.753 -13.748 1.00 98.81 74 GLU A CA 1
ATOM 528 C C . GLU A 1 74 ? -0.752 4.178 -13.208 1.00 98.81 74 GLU A C 1
ATOM 530 O O . GLU A 1 74 ? -1.628 4.956 -13.599 1.00 98.81 74 GLU A O 1
ATOM 535 N N . VAL A 1 75 ? 0.185 4.512 -12.321 1.00 98.75 75 VAL A N 1
ATOM 536 C CA . VAL A 1 75 ? 0.371 5.880 -11.833 1.00 98.75 75 VAL A CA 1
ATOM 537 C C . VAL A 1 75 ? 0.474 6.818 -13.034 1.00 98.75 75 VAL A C 1
ATOM 539 O O . VAL A 1 75 ? 1.324 6.621 -13.904 1.00 98.75 75 VAL A O 1
ATOM 542 N N . THR A 1 76 ? -0.366 7.854 -13.067 1.00 98.56 76 THR A N 1
ATOM 543 C CA . THR A 1 76 ? -0.194 8.994 -13.978 1.00 98.56 76 THR A CA 1
ATOM 544 C C . THR A 1 76 ? 0.660 10.031 -13.242 1.00 98.56 76 THR A C 1
ATOM 546 O O . THR A 1 76 ? 0.121 10.690 -12.351 1.00 98.56 76 THR A O 1
ATOM 549 N N . PRO A 1 77 ? 1.960 10.195 -13.560 1.00 98.12 77 PRO A N 1
ATOM 550 C CA . PRO A 1 77 ? 2.846 11.059 -12.781 1.00 98.12 77 PRO A CA 1
ATOM 551 C C . PRO A 1 77 ? 2.324 12.492 -12.657 1.00 98.12 77 PRO A C 1
ATOM 553 O O . PRO A 1 77 ? 1.974 13.121 -13.657 1.00 98.12 77 PRO A O 1
ATOM 556 N N . GLY A 1 78 ? 2.290 13.009 -11.431 1.00 97.50 78 GLY A N 1
ATOM 557 C CA . GLY A 1 78 ? 1.802 14.353 -11.116 1.00 97.50 78 GLY A CA 1
ATOM 558 C C . GLY A 1 78 ? 0.282 14.461 -10.976 1.00 97.50 78 GLY A C 1
ATOM 559 O O . GLY A 1 78 ? -0.222 15.555 -10.719 1.00 97.50 78 GLY A O 1
ATOM 560 N N . SER A 1 79 ? -0.457 13.356 -11.115 1.00 97.69 79 SER A N 1
ATOM 561 C CA . SER A 1 79 ? -1.897 13.326 -10.822 1.00 97.69 79 SER A CA 1
ATOM 562 C C . SER A 1 79 ? -2.188 13.203 -9.324 1.00 97.69 79 SER A C 1
ATOM 564 O O . SER A 1 79 ? -3.291 13.538 -8.893 1.00 97.69 79 SER A O 1
ATOM 566 N N . GLY A 1 80 ? -1.191 12.813 -8.525 1.00 97.62 80 GLY A N 1
ATOM 567 C CA . GLY A 1 80 ? -1.259 12.724 -7.072 1.00 97.62 80 GLY A CA 1
ATOM 568 C C . GLY A 1 80 ? -1.664 11.345 -6.557 1.00 97.62 80 GLY A C 1
ATOM 569 O O . GLY A 1 80 ? -2.083 10.462 -7.311 1.00 97.62 80 GLY A O 1
ATOM 570 N N . ASP A 1 81 ? -1.525 11.184 -5.241 1.00 98.00 81 ASP A N 1
ATOM 571 C CA . ASP A 1 81 ? -1.870 9.953 -4.531 1.00 98.00 81 ASP A CA 1
ATOM 572 C C . ASP A 1 81 ? -3.356 9.619 -4.681 1.00 98.00 81 ASP A C 1
ATOM 574 O O . ASP A 1 81 ? -4.218 10.508 -4.753 1.00 98.00 81 ASP A O 1
ATOM 578 N N . ILE A 1 82 ? -3.668 8.329 -4.623 1.00 98.56 82 ILE A N 1
ATOM 579 C CA . ILE A 1 82 ? -5.047 7.847 -4.586 1.00 98.56 82 ILE A CA 1
ATOM 580 C C . ILE A 1 82 ? -5.320 7.120 -3.277 1.00 98.56 82 ILE A C 1
ATOM 582 O O . ILE A 1 82 ? -4.452 6.445 -2.725 1.00 98.56 82 ILE A O 1
ATOM 586 N N . VAL A 1 83 ? -6.547 7.251 -2.782 1.00 98.44 83 VAL A N 1
ATOM 587 C CA . VAL A 1 83 ? -7.013 6.568 -1.574 1.00 98.44 83 VAL A CA 1
ATOM 588 C C . VAL A 1 83 ? -8.283 5.788 -1.846 1.00 98.44 83 VAL A C 1
ATOM 590 O O . VAL A 1 83 ? -9.093 6.174 -2.693 1.00 98.44 83 VAL A O 1
ATOM 593 N N . THR A 1 84 ? -8.485 4.699 -1.112 1.00 98.56 84 THR A N 1
ATOM 594 C CA . THR A 1 84 ? -9.772 4.006 -1.118 1.00 98.56 84 THR A CA 1
ATOM 595 C C . THR A 1 84 ? -10.867 4.914 -0.570 1.00 98.56 84 THR A C 1
ATOM 597 O O . THR A 1 84 ? -10.661 5.650 0.393 1.00 98.56 84 THR A O 1
ATOM 600 N N . ARG A 1 85 ? -12.072 4.820 -1.139 1.00 97.50 85 ARG A N 1
ATOM 601 C CA . ARG A 1 85 ? -13.265 5.502 -0.601 1.00 97.50 85 ARG A CA 1
ATOM 602 C C . ARG A 1 85 ? -13.650 4.983 0.781 1.00 97.50 85 ARG A C 1
ATOM 604 O O . ARG A 1 85 ? -14.145 5.735 1.611 1.00 97.50 85 ARG A O 1
ATOM 611 N N . GLN A 1 86 ? -13.468 3.682 0.997 1.00 97.12 86 GLN A N 1
ATOM 612 C CA . GLN A 1 86 ? -13.719 3.039 2.282 1.00 97.12 86 GLN A CA 1
ATOM 613 C C . GLN A 1 86 ? -12.507 3.177 3.202 1.00 97.12 86 GLN A C 1
ATOM 615 O O . GLN A 1 86 ? -11.367 3.270 2.740 1.00 97.12 86 GLN A O 1
ATOM 620 N N . THR A 1 87 ? -12.768 3.156 4.505 1.00 96.31 87 THR A N 1
ATOM 621 C CA . THR A 1 87 ? -11.753 3.168 5.555 1.00 96.31 87 THR A CA 1
ATOM 622 C C . THR A 1 87 ? -11.818 1.876 6.361 1.00 96.31 87 THR A C 1
ATOM 624 O O . THR A 1 87 ? -12.869 1.246 6.479 1.00 96.31 87 THR A O 1
ATOM 627 N N . PHE A 1 88 ? -10.676 1.467 6.906 1.00 96.75 88 PHE A N 1
ATOM 628 C CA . PHE A 1 88 ? -10.489 0.161 7.526 1.00 96.75 88 PHE A CA 1
ATOM 629 C C . PHE A 1 88 ? -9.785 0.287 8.878 1.00 96.75 88 PHE A C 1
ATOM 631 O O . PHE A 1 88 ? -9.009 1.221 9.109 1.00 96.75 88 PHE A O 1
ATOM 638 N N . THR A 1 89 ? -10.054 -0.660 9.775 1.00 95.94 89 THR A N 1
ATOM 639 C CA . THR A 1 89 ? -9.319 -0.856 11.032 1.00 95.94 89 THR A CA 1
ATOM 640 C C . THR A 1 89 ? -8.357 -2.028 10.885 1.00 95.94 89 THR A C 1
ATOM 642 O O . THR A 1 89 ? -7.200 -1.814 10.541 1.00 95.94 89 THR A O 1
ATOM 645 N N . ASP A 1 90 ? -8.847 -3.249 11.074 1.00 98.25 90 ASP A N 1
ATOM 646 C CA . ASP A 1 90 ? -8.076 -4.487 11.010 1.00 98.25 90 ASP A CA 1
ATOM 647 C C . ASP A 1 90 ? -8.413 -5.250 9.735 1.00 98.25 90 ASP A C 1
ATOM 649 O O . ASP A 1 90 ? -9.580 -5.333 9.342 1.00 98.25 90 ASP A O 1
ATOM 653 N N . TYR A 1 91 ? -7.402 -5.806 9.077 1.00 98.69 91 TYR A N 1
ATOM 654 C CA . TYR A 1 91 ? -7.592 -6.466 7.791 1.00 98.69 91 TYR A CA 1
ATOM 655 C C . TYR A 1 91 ? -6.408 -7.332 7.376 1.00 98.69 91 TYR A C 1
ATOM 657 O O . TYR A 1 91 ? -5.290 -7.208 7.881 1.00 98.69 91 TYR A O 1
ATOM 665 N N . GLN A 1 92 ? -6.673 -8.176 6.385 1.00 98.62 92 GLN A N 1
ATOM 666 C CA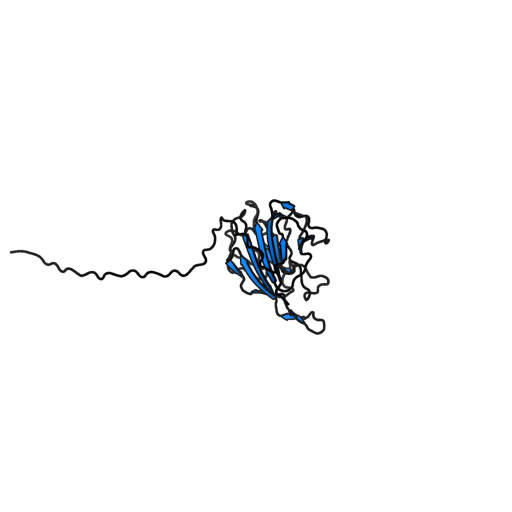 . GLN A 1 92 ? -5.664 -8.694 5.471 1.00 98.62 92 GLN A CA 1
ATOM 667 C C . GLN A 1 92 ? -5.786 -7.956 4.136 1.00 98.62 92 GL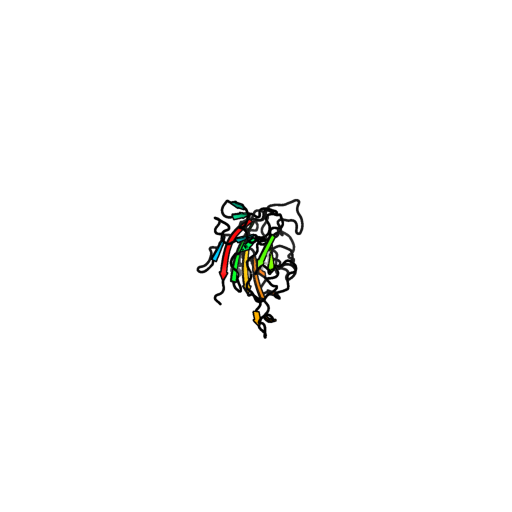N A C 1
ATOM 669 O O . GLN A 1 92 ? -6.894 -7.770 3.639 1.00 98.62 92 GLN A O 1
ATOM 674 N N . LEU A 1 93 ? -4.671 -7.528 3.562 1.00 98.81 93 LEU A N 1
ATOM 675 C CA . LEU A 1 93 ? -4.598 -6.809 2.294 1.00 98.81 93 LEU A CA 1
ATOM 676 C C . LEU A 1 93 ? -3.645 -7.549 1.358 1.00 98.81 93 LEU A C 1
ATOM 678 O O . LEU A 1 93 ? -2.532 -7.883 1.756 1.00 98.81 93 LEU A O 1
ATOM 682 N N . HIS A 1 94 ? -4.068 -7.740 0.116 1.00 98.88 94 HIS A N 1
ATOM 683 C CA . HIS A 1 94 ? -3.216 -8.196 -0.974 1.00 98.88 94 HIS A CA 1
ATOM 684 C C . HIS A 1 94 ? -3.090 -7.097 -2.023 1.00 98.88 94 HIS A C 1
ATOM 686 O O . HIS A 1 94 ? -4.084 -6.467 -2.403 1.00 98.88 94 HIS A O 1
ATOM 692 N N . VAL A 1 95 ? -1.864 -6.873 -2.484 1.00 98.75 95 VAL A N 1
ATOM 693 C CA . VAL A 1 95 ? -1.530 -5.906 -3.531 1.00 98.75 95 VAL A CA 1
ATOM 694 C C . VAL A 1 95 ? -0.475 -6.522 -4.431 1.00 98.75 95 VAL A C 1
ATOM 696 O O . VAL A 1 95 ? 0.599 -6.869 -3.945 1.00 98.75 95 VAL A O 1
ATOM 699 N N . GLU A 1 96 ? -0.723 -6.583 -5.738 1.00 98.75 96 GLU A N 1
ATOM 700 C CA . GLU A 1 96 ? 0.353 -6.807 -6.702 1.00 98.75 96 GLU A CA 1
ATOM 701 C C . GLU A 1 96 ? 0.784 -5.498 -7.348 1.00 98.75 96 GLU A C 1
ATOM 703 O O . GLU A 1 96 ? -0.044 -4.660 -7.720 1.00 98.75 96 GLU A O 1
ATOM 708 N N . PHE A 1 97 ? 2.091 -5.349 -7.519 1.00 98.88 97 PHE A N 1
ATOM 709 C CA . PHE A 1 97 ? 2.707 -4.178 -8.115 1.00 98.88 97 PHE A CA 1
ATOM 710 C C . PHE A 1 97 ? 3.776 -4.562 -9.134 1.00 98.88 97 PHE A C 1
ATOM 712 O O . PHE A 1 97 ? 4.362 -5.642 -9.087 1.00 98.88 97 PHE A O 1
ATOM 719 N N . TRP A 1 98 ? 4.017 -3.667 -10.080 1.00 98.69 98 TRP A N 1
ATOM 720 C CA . TRP A 1 98 ? 5.022 -3.808 -11.123 1.00 98.69 98 TRP A CA 1
ATOM 721 C C . TRP A 1 98 ? 5.787 -2.502 -11.242 1.00 98.69 98 TRP A C 1
ATOM 723 O O . TRP A 1 98 ? 5.206 -1.415 -11.172 1.00 98.69 98 TRP A O 1
ATOM 733 N N . LEU A 1 99 ? 7.097 -2.624 -11.419 1.00 98.56 99 LEU A N 1
ATOM 734 C CA . LEU A 1 99 ? 8.019 -1.500 -11.423 1.00 98.56 99 LEU A CA 1
ATOM 735 C C . LEU A 1 99 ? 8.612 -1.317 -12.825 1.00 98.56 99 LEU A C 1
ATOM 737 O O . LEU A 1 99 ? 9.066 -2.312 -13.401 1.00 98.56 99 LEU A O 1
ATOM 741 N N . PRO A 1 100 ? 8.631 -0.086 -13.372 1.00 98.19 100 PRO A N 1
ATOM 742 C CA . PRO A 1 100 ? 9.338 0.196 -14.615 1.00 98.19 100 PRO A CA 1
ATOM 743 C C . PRO A 1 100 ? 10.842 -0.007 -14.447 1.00 98.19 100 PRO A C 1
ATOM 745 O O . PRO A 1 100 ? 11.395 0.328 -13.399 1.00 98.19 100 PRO A O 1
ATOM 748 N N . ASP A 1 101 ? 11.510 -0.500 -15.492 1.00 97.62 101 ASP A N 1
ATOM 749 C CA . ASP A 1 101 ? 12.970 -0.474 -15.531 1.00 97.62 101 ASP A CA 1
ATOM 750 C C . ASP A 1 101 ? 13.457 0.969 -15.707 1.00 97.62 101 ASP A C 1
ATOM 752 O O . ASP A 1 101 ? 13.072 1.681 -16.639 1.00 97.62 101 ASP A O 1
ATOM 756 N N . MET A 1 102 ? 14.273 1.419 -14.758 1.00 97.50 102 MET A N 1
ATOM 757 C CA . MET A 1 102 ? 14.795 2.781 -14.682 1.00 97.50 102 MET A CA 1
ATOM 758 C C . MET A 1 102 ? 16.303 2.727 -14.404 1.00 97.50 102 MET A C 1
ATOM 760 O O . MET A 1 102 ? 16.732 3.070 -13.299 1.00 97.50 102 MET A O 1
ATOM 764 N N . PRO A 1 103 ? 17.126 2.275 -15.369 1.00 94.94 103 PRO A N 1
ATOM 765 C CA . PRO A 1 103 ? 18.546 1.999 -15.138 1.00 94.94 103 PRO A CA 1
ATOM 766 C C . PRO A 1 103 ? 19.354 3.241 -14.737 1.00 94.94 103 PRO A C 1
ATOM 768 O O . PRO A 1 103 ? 20.318 3.123 -13.987 1.00 94.94 103 PRO A O 1
ATOM 771 N N . GLU A 1 104 ? 18.927 4.429 -15.174 1.00 96.19 104 GLU A N 1
ATOM 772 C CA . GLU A 1 104 ? 19.585 5.706 -14.859 1.00 96.19 104 GLU A CA 1
ATOM 773 C C . GLU A 1 104 ? 19.159 6.301 -13.504 1.00 96.19 104 GLU A C 1
ATOM 775 O O . GLU A 1 104 ? 19.776 7.245 -13.009 1.00 96.19 104 GLU A O 1
ATOM 780 N N . ALA A 1 105 ? 18.089 5.783 -12.893 1.00 96.38 105 ALA A N 1
ATOM 781 C CA . ALA A 1 105 ? 17.602 6.263 -11.606 1.00 96.38 105 ALA A CA 1
ATOM 782 C C . ALA A 1 105 ? 18.237 5.483 -10.448 1.00 96.38 105 ALA A C 1
ATOM 784 O O . ALA A 1 105 ? 18.521 4.289 -10.539 1.00 96.38 105 ALA A O 1
ATOM 785 N N . THR A 1 106 ? 18.440 6.166 -9.322 1.00 94.12 106 THR A N 1
ATOM 786 C CA . THR A 1 106 ? 19.068 5.593 -8.126 1.00 94.12 106 THR A CA 1
ATOM 787 C C . THR A 1 106 ? 18.328 6.009 -6.857 1.00 94.12 106 THR A C 1
ATOM 789 O O . THR A 1 106 ? 17.581 6.992 -6.842 1.00 94.12 106 THR A O 1
ATOM 792 N N . GLY A 1 107 ? 18.530 5.243 -5.781 1.00 95.00 107 GLY A N 1
ATOM 793 C CA . GLY A 1 107 ? 17.930 5.505 -4.473 1.00 95.00 107 GLY A CA 1
ATOM 794 C C . GLY A 1 107 ? 16.408 5.664 -4.539 1.00 95.00 107 GLY A C 1
ATOM 795 O O . GLY A 1 107 ? 15.728 4.975 -5.293 1.00 95.00 107 GLY A O 1
ATOM 796 N N . GLN A 1 108 ? 15.878 6.632 -3.788 1.00 95.50 108 GLN A N 1
ATOM 797 C CA . GLN A 1 108 ? 14.438 6.926 -3.707 1.00 95.50 108 GLN A CA 1
ATOM 798 C C . GLN A 1 108 ? 13.829 7.478 -5.010 1.00 95.50 108 GLN A C 1
ATOM 800 O O . GLN A 1 108 ? 12.631 7.738 -5.058 1.00 95.50 108 GLN A O 1
ATOM 805 N N . GLY A 1 109 ? 14.620 7.693 -6.063 1.00 95.56 109 GLY A N 1
ATOM 806 C CA . GLY A 1 109 ? 14.103 8.048 -7.386 1.00 95.56 109 GLY A CA 1
ATOM 807 C C . GLY A 1 109 ? 13.749 6.836 -8.250 1.00 95.56 109 GLY A C 1
ATOM 808 O O . GLY A 1 109 ? 13.134 7.005 -9.298 1.00 95.56 109 GLY A O 1
ATOM 809 N N . LYS A 1 110 ? 14.146 5.619 -7.852 1.00 97.62 110 LYS A N 1
ATOM 810 C CA . LYS A 1 110 ? 14.067 4.431 -8.709 1.00 97.62 110 LYS A CA 1
ATOM 811 C C . LYS A 1 110 ? 12.757 3.664 -8.514 1.00 97.62 110 LYS A C 1
ATOM 813 O O . LYS A 1 110 ? 12.653 2.816 -7.633 1.00 97.62 110 LYS A O 1
ATOM 818 N N . ALA A 1 111 ? 11.760 3.965 -9.349 1.00 97.94 111 ALA A N 1
ATOM 819 C CA . ALA A 1 111 ? 10.437 3.329 -9.319 1.00 97.94 111 ALA A CA 1
ATOM 820 C C . ALA A 1 111 ? 9.716 3.429 -7.955 1.00 97.94 111 ALA A C 1
ATOM 822 O O . ALA A 1 111 ? 9.022 2.506 -7.539 1.00 97.94 111 ALA A O 1
ATOM 823 N N . ASN A 1 112 ? 9.893 4.555 -7.263 1.00 98.44 112 ASN A N 1
ATOM 824 C CA . ASN A 1 112 ? 9.316 4.808 -5.945 1.00 98.44 112 ASN A CA 1
ATOM 825 C C . ASN A 1 112 ? 7.791 4.980 -6.001 1.00 98.44 112 ASN A C 1
ATOM 827 O O . ASN A 1 112 ? 7.270 5.652 -6.900 1.00 98.44 112 ASN A O 1
ATOM 831 N N . SER A 1 113 ? 7.119 4.365 -5.036 1.00 98.50 113 SER A N 1
ATOM 832 C CA . SER A 1 113 ? 5.737 4.556 -4.613 1.00 98.50 113 SER A CA 1
ATOM 833 C C . SER A 1 113 ? 5.598 3.968 -3.191 1.00 98.50 113 SER A C 1
ATOM 835 O O . SER A 1 113 ? 6.580 3.601 -2.557 1.00 98.50 113 SER A O 1
ATOM 837 N N . GLY A 1 114 ? 4.383 3.758 -2.690 1.00 98.00 114 GLY A N 1
ATOM 838 C CA . GLY A 1 114 ? 4.169 3.134 -1.388 1.00 98.00 114 GLY A CA 1
ATOM 839 C C . GLY A 1 114 ? 2.748 2.628 -1.204 1.00 98.00 114 GLY A C 1
ATOM 840 O O . GLY A 1 114 ? 1.802 3.170 -1.780 1.00 98.00 114 GLY A O 1
ATOM 841 N N . VAL A 1 115 ? 2.601 1.583 -0.385 1.00 98.56 115 VAL A N 1
ATOM 842 C CA . VAL A 1 115 ? 1.302 1.071 0.074 1.00 98.56 115 VAL A CA 1
ATOM 843 C C . VAL A 1 115 ? 1.103 1.496 1.522 1.00 98.56 115 VAL A C 1
ATOM 845 O O . VAL A 1 115 ? 1.719 0.959 2.441 1.00 98.56 115 VAL A O 1
ATOM 848 N N . TYR A 1 116 ? 0.229 2.470 1.737 1.00 97.81 116 TYR A N 1
ATOM 849 C CA . TYR A 1 116 ? 0.013 3.087 3.040 1.00 97.81 116 TYR A CA 1
ATOM 850 C C . TYR A 1 116 ? -1.224 2.501 3.716 1.00 97.81 116 TYR A C 1
ATOM 852 O O . TYR A 1 116 ? -2.360 2.671 3.266 1.00 97.81 116 TYR A O 1
ATOM 860 N N . ASN A 1 117 ? -0.999 1.861 4.856 1.00 96.88 117 ASN A N 1
ATOM 861 C CA . ASN A 1 117 ? -2.016 1.226 5.682 1.00 96.88 117 ASN A CA 1
ATOM 862 C C . ASN A 1 117 ? -2.656 2.270 6.610 1.00 96.88 117 ASN A C 1
ATOM 864 O O . ASN A 1 117 ? -1.957 2.974 7.346 1.00 96.88 117 ASN A O 1
ATOM 868 N N . GLN A 1 118 ? -3.985 2.404 6.542 1.00 95.06 118 GLN A N 1
ATOM 869 C CA . GLN A 1 118 ? -4.750 3.528 7.114 1.00 95.06 118 GLN A CA 1
ATOM 870 C C . GLN A 1 118 ? -4.299 4.916 6.616 1.00 95.06 118 GLN A C 1
ATOM 872 O O . GLN A 1 118 ? -4.508 5.920 7.299 1.00 95.06 118 GLN A O 1
ATOM 877 N N . GLY A 1 119 ? -3.644 4.974 5.453 1.00 94.12 119 GLY A N 1
ATOM 878 C CA . GLY A 1 119 ? -2.996 6.174 4.931 1.00 94.12 119 GLY A CA 1
ATOM 879 C C . GLY A 1 119 ? -1.744 6.579 5.711 1.00 94.12 119 GLY A C 1
ATOM 880 O O . GLY A 1 119 ? -1.164 7.609 5.402 1.00 94.12 119 GLY A O 1
ATOM 881 N N . ARG A 1 120 ? -1.322 5.807 6.719 1.00 91.00 120 ARG A N 1
ATOM 882 C CA . ARG A 1 120 ? -0.285 6.197 7.686 1.00 91.00 120 ARG A CA 1
ATOM 883 C C . ARG A 1 120 ? 0.958 5.330 7.537 1.00 91.00 120 ARG A C 1
ATOM 885 O O . ARG A 1 120 ? 2.029 5.840 7.260 1.00 91.00 120 ARG A O 1
ATOM 892 N N . ILE A 1 121 ? 0.803 4.015 7.682 1.00 94.44 121 ILE A N 1
ATOM 893 C CA . ILE A 1 121 ? 1.936 3.088 7.756 1.00 94.44 121 ILE A CA 1
ATOM 894 C C . ILE A 1 121 ? 2.317 2.608 6.357 1.00 94.44 121 ILE A C 1
ATOM 896 O O . ILE A 1 121 ? 1.666 1.720 5.801 1.00 94.44 121 ILE A O 1
ATOM 900 N N . GLU A 1 122 ? 3.356 3.218 5.798 1.00 96.69 122 GLU A N 1
ATOM 901 C CA . GLU A 1 122 ? 3.902 2.898 4.480 1.00 96.69 122 GLU A CA 1
ATOM 902 C C . GLU A 1 122 ? 4.686 1.587 4.502 1.00 96.69 122 GLU A C 1
ATOM 904 O O . GLU A 1 122 ? 5.683 1.459 5.212 1.00 96.69 122 GLU A O 1
ATOM 909 N N . VAL A 1 123 ? 4.248 0.633 3.683 1.00 98.12 123 VAL A N 1
ATOM 910 C CA . VAL A 1 123 ? 5.099 -0.445 3.182 1.00 98.12 123 VAL A CA 1
ATOM 911 C C . VAL A 1 123 ? 5.680 0.035 1.860 1.00 98.12 123 VAL A C 1
ATOM 913 O O . VAL A 1 123 ? 4.949 0.241 0.885 1.00 98.12 123 VAL A O 1
ATOM 916 N N . GLN A 1 124 ? 6.992 0.239 1.853 1.00 98.31 124 GLN A N 1
ATOM 917 C CA . GLN A 1 124 ? 7.694 0.902 0.764 1.00 98.31 124 GLN A CA 1
ATOM 918 C C . GLN A 1 124 ? 7.626 0.105 -0.544 1.00 98.31 124 GLN A C 1
ATOM 920 O O . GLN A 1 124 ? 7.851 -1.111 -0.551 1.00 98.31 124 GLN A O 1
ATOM 925 N N . VAL A 1 125 ? 7.376 0.788 -1.662 1.00 98.75 125 VAL A N 1
ATOM 926 C CA . VAL A 1 125 ? 7.449 0.221 -3.018 1.00 98.75 125 VAL A CA 1
ATOM 927 C C . VAL A 1 125 ? 8.602 0.900 -3.750 1.00 98.75 125 VAL A C 1
ATOM 929 O O . VAL A 1 125 ? 8.564 2.092 -4.021 1.00 98.75 125 VAL A O 1
ATOM 932 N N . LEU A 1 126 ? 9.651 0.145 -4.068 1.00 98.50 126 LEU A N 1
ATOM 933 C CA . LEU A 1 126 ? 10.853 0.690 -4.697 1.00 98.50 126 LEU A CA 1
ATOM 934 C C . LEU A 1 126 ? 11.550 -0.390 -5.526 1.00 98.50 126 LEU A C 1
ATOM 936 O O . LEU A 1 126 ? 11.455 -1.575 -5.198 1.00 98.50 126 LEU A O 1
ATOM 940 N N . ASP A 1 127 ? 12.272 -0.009 -6.583 1.00 98.12 127 ASP A N 1
ATOM 941 C CA . ASP A 1 127 ? 13.169 -0.951 -7.258 1.00 98.12 127 ASP A CA 1
ATOM 942 C C . ASP A 1 127 ? 14.451 -1.133 -6.438 1.00 98.12 127 ASP A C 1
ATOM 944 O O . ASP A 1 127 ? 15.459 -0.445 -6.622 1.00 98.12 127 ASP A O 1
ATOM 948 N N . SER A 1 128 ? 14.381 -2.092 -5.519 1.00 97.62 128 SER A N 1
ATOM 949 C CA . SER A 1 128 ? 15.470 -2.463 -4.620 1.00 97.62 128 SER A CA 1
ATOM 950 C C . SER A 1 128 ? 16.107 -3.804 -4.995 1.00 97.62 128 SER A C 1
ATOM 952 O O . SER A 1 128 ? 16.767 -4.411 -4.152 1.00 97.62 128 SER A O 1
ATOM 954 N N . PHE A 1 129 ? 15.930 -4.327 -6.215 1.00 96.44 129 PHE A N 1
ATOM 955 C CA . PHE A 1 129 ? 16.518 -5.622 -6.583 1.00 96.44 129 PHE A CA 1
ATOM 956 C C . PHE A 1 129 ? 18.047 -5.625 -6.386 1.00 96.44 129 PHE A C 1
ATOM 958 O O . PHE A 1 129 ? 18.756 -4.743 -6.869 1.00 96.44 129 PHE A O 1
ATOM 965 N N . GLY A 1 130 ? 18.559 -6.617 -5.648 1.00 93.56 130 GLY A N 1
ATOM 966 C CA . GLY A 1 130 ? 19.986 -6.733 -5.321 1.00 93.56 130 GLY A CA 1
ATOM 967 C C . GLY A 1 130 ? 20.509 -5.748 -4.263 1.00 93.56 130 GLY A C 1
ATOM 968 O O . GLY A 1 130 ? 21.708 -5.747 -3.989 1.00 93.56 130 GLY A O 1
ATOM 969 N N . GLN A 1 131 ? 19.649 -4.927 -3.651 1.00 95.81 131 GLN A N 1
ATOM 970 C CA . GLN A 1 131 ? 20.033 -3.995 -2.582 1.00 95.81 131 GLN A CA 1
ATOM 971 C C . GLN A 1 131 ? 19.949 -4.645 -1.189 1.00 95.81 131 GLN A C 1
ATOM 973 O O . GLN A 1 131 ? 19.122 -5.536 -0.968 1.00 95.81 131 GLN A O 1
ATOM 978 N N . PRO A 1 132 ? 20.753 -4.203 -0.204 1.00 97.25 132 PRO A N 1
ATOM 979 C CA . PRO A 1 132 ? 20.554 -4.607 1.185 1.00 97.25 132 PRO A CA 1
ATOM 980 C C . PRO A 1 132 ? 19.209 -4.077 1.720 1.00 97.25 132 PRO A C 1
ATOM 982 O O . PRO A 1 132 ? 18.807 -2.971 1.352 1.00 97.25 132 PRO A O 1
ATOM 985 N N . PRO A 1 133 ? 18.516 -4.818 2.607 1.00 97.62 133 PRO A N 1
ATOM 986 C CA . PRO A 1 133 ? 17.271 -4.343 3.200 1.00 97.62 133 PRO A CA 1
ATOM 987 C C . PRO A 1 133 ? 17.522 -3.106 4.071 1.00 97.62 133 PRO A C 1
ATOM 989 O O . PRO A 1 133 ? 18.450 -3.082 4.883 1.00 97.62 133 PRO A O 1
ATOM 992 N N . ARG A 1 134 ? 16.668 -2.093 3.927 1.00 98.00 134 ARG A N 1
ATOM 993 C CA . ARG A 1 134 ? 16.599 -0.908 4.795 1.00 98.00 134 ARG A CA 1
ATOM 994 C C . ARG A 1 134 ? 15.139 -0.552 5.044 1.00 98.00 134 ARG A C 1
ATOM 996 O O . ARG A 1 134 ? 14.251 -1.051 4.359 1.00 98.00 134 ARG A O 1
ATOM 1003 N N . ASP A 1 135 ? 14.897 0.303 6.023 1.00 95.88 135 ASP A N 1
ATOM 1004 C CA . ASP A 1 135 ? 13.559 0.791 6.360 1.00 95.88 135 ASP A CA 1
ATOM 1005 C C . ASP A 1 135 ? 12.942 1.653 5.249 1.00 95.88 135 ASP A C 1
ATOM 1007 O O . ASP A 1 135 ? 11.727 1.761 5.191 1.00 95.88 135 ASP A O 1
ATOM 1011 N N . ASN A 1 136 ? 13.749 2.201 4.339 1.00 96.19 136 ASN A N 1
ATOM 1012 C CA . ASN A 1 136 ? 13.319 2.978 3.175 1.00 96.19 136 ASN A CA 1
ATOM 1013 C C . ASN A 1 136 ? 13.530 2.277 1.816 1.00 96.19 136 ASN A C 1
ATOM 1015 O O . ASN A 1 136 ? 13.373 2.910 0.772 1.00 96.19 136 ASN A O 1
ATOM 1019 N N . GLU A 1 137 ? 13.884 0.992 1.810 1.00 97.88 137 GLU A N 1
ATOM 1020 C CA . GLU A 1 137 ? 13.959 0.149 0.603 1.00 97.88 137 GLU A CA 1
ATOM 1021 C C . GLU A 1 137 ? 12.691 -0.711 0.485 1.00 97.88 137 GLU A C 1
ATOM 1023 O O . GLU A 1 137 ? 11.884 -0.749 1.415 1.00 97.88 137 GLU A O 1
ATOM 1028 N N . ALA A 1 138 ? 12.498 -1.414 -0.636 1.00 98.38 138 ALA A N 1
ATOM 1029 C CA . ALA A 1 138 ? 11.310 -2.232 -0.883 1.00 98.38 138 ALA A CA 1
ATOM 1030 C C . ALA A 1 138 ? 10.957 -3.145 0.303 1.00 98.38 138 ALA A C 1
ATOM 1032 O O . ALA A 1 138 ? 11.764 -3.953 0.774 1.00 98.38 138 ALA A O 1
ATOM 1033 N N . GLY A 1 139 ? 9.721 -3.015 0.776 1.00 98.25 139 GLY A N 1
ATOM 1034 C CA . GLY A 1 139 ? 9.176 -3.782 1.887 1.00 98.25 139 GLY A CA 1
ATOM 1035 C C . GLY A 1 139 ? 9.534 -3.220 3.259 1.00 98.25 139 GLY A C 1
ATOM 1036 O O . GLY A 1 139 ? 9.014 -3.717 4.252 1.00 98.25 139 GLY A O 1
ATOM 1037 N N . GLY A 1 140 ? 10.381 -2.195 3.354 1.00 97.88 140 GLY A N 1
ATOM 1038 C CA . GLY A 1 140 ? 10.597 -1.448 4.587 1.00 97.88 140 GLY A CA 1
ATOM 1039 C C . GLY A 1 140 ? 9.312 -0.797 5.082 1.00 97.88 140 GLY A C 1
ATOM 1040 O O . GLY A 1 140 ? 8.483 -0.349 4.288 1.00 97.88 140 GLY A O 1
ATOM 1041 N N . ILE A 1 141 ? 9.135 -0.779 6.405 1.00 97.00 141 ILE A N 1
ATOM 1042 C CA . ILE A 1 141 ? 8.118 0.075 7.014 1.00 97.00 141 ILE A CA 1
ATOM 1043 C C . ILE A 1 141 ? 8.800 1.424 7.195 1.00 97.00 141 ILE A C 1
ATOM 1045 O O . ILE A 1 141 ? 9.672 1.544 8.060 1.00 97.00 141 ILE A O 1
ATOM 1049 N N . TYR A 1 142 ? 8.452 2.389 6.344 1.00 93.19 142 TYR A N 1
ATOM 1050 C CA . TYR A 1 142 ? 9.247 3.601 6.130 1.00 93.19 142 TYR A CA 1
ATOM 1051 C C . TYR A 1 142 ? 9.586 4.328 7.437 1.00 93.19 142 TYR A C 1
ATOM 1053 O O . TYR A 1 142 ? 8.691 4.772 8.156 1.00 93.19 142 TYR A O 1
ATOM 1061 N N . GLN A 1 143 ? 10.888 4.433 7.744 1.00 90.62 143 GLN A N 1
ATOM 1062 C CA . GLN A 1 143 ? 11.444 5.031 8.975 1.00 90.62 143 GLN A CA 1
ATOM 1063 C C . GLN A 1 143 ? 10.990 4.379 10.298 1.00 90.62 143 GLN A C 1
ATOM 1065 O O . GLN A 1 143 ? 11.134 4.971 11.369 1.00 90.62 143 GLN A O 1
ATOM 1070 N N . VAL A 1 144 ? 10.441 3.163 10.247 1.00 93.06 144 VAL A N 1
ATOM 1071 C CA . VAL A 1 144 ? 9.954 2.418 11.420 1.00 93.06 144 VAL A CA 1
ATOM 1072 C C . VAL A 1 144 ? 10.677 1.084 11.571 1.00 93.06 144 VAL A C 1
ATOM 1074 O O . VAL A 1 144 ? 11.124 0.760 12.671 1.00 93.06 144 VAL A O 1
ATOM 1077 N N . ALA A 1 145 ? 10.789 0.290 10.502 1.00 96.44 145 ALA A N 1
ATOM 1078 C CA . ALA A 1 145 ? 11.400 -1.034 10.584 1.00 96.44 145 ALA A CA 1
ATOM 1079 C C . ALA A 1 145 ? 12.043 -1.494 9.271 1.00 96.44 145 ALA A C 1
ATOM 1081 O O . ALA A 1 145 ? 11.455 -1.414 8.190 1.00 96.44 145 ALA A O 1
ATOM 1082 N N . VAL A 1 146 ? 13.236 -2.073 9.407 1.00 98.44 146 VAL A N 1
ATOM 1083 C CA . VAL A 1 146 ? 13.983 -2.745 8.337 1.00 98.44 146 VAL A CA 1
ATOM 1084 C C . VAL A 1 146 ? 13.387 -4.143 8.106 1.00 98.44 146 VAL A C 1
ATOM 1086 O O . VAL A 1 146 ? 13.177 -4.864 9.085 1.00 98.44 146 VAL A O 1
ATOM 1089 N N . PRO A 1 147 ? 13.117 -4.563 6.854 1.00 98.38 147 PRO A N 1
ATOM 1090 C CA . PRO A 1 147 ? 12.613 -5.903 6.586 1.00 98.38 147 PRO A CA 1
ATOM 1091 C C . PRO A 1 147 ? 13.684 -6.955 6.893 1.00 98.38 147 PRO A C 1
ATOM 1093 O O . PRO A 1 147 ? 14.876 -6.735 6.684 1.00 98.38 147 PRO A O 1
ATOM 1096 N N . LEU A 1 148 ? 13.257 -8.140 7.336 1.00 98.38 148 LEU A N 1
ATOM 1097 C CA . LEU A 1 148 ? 14.140 -9.264 7.681 1.00 98.38 148 LEU A CA 1
ATOM 1098 C C . LEU A 1 148 ? 15.060 -9.678 6.525 1.00 98.38 148 LEU A C 1
ATOM 1100 O O . LEU A 1 148 ? 16.119 -10.260 6.753 1.00 98.38 148 LEU A O 1
ATOM 1104 N N . ARG A 1 149 ? 14.621 -9.440 5.287 1.00 97.44 149 ARG A N 1
ATOM 1105 C CA . ARG A 1 149 ? 15.381 -9.662 4.058 1.00 97.44 149 ARG A CA 1
ATOM 1106 C C . ARG A 1 149 ? 14.767 -8.875 2.911 1.00 97.44 149 ARG A C 1
ATOM 1108 O O . ARG A 1 149 ? 13.579 -8.564 2.937 1.00 97.44 149 ARG A O 1
ATOM 1115 N N . ASN A 1 150 ? 15.567 -8.625 1.885 1.00 97.44 150 ASN A N 1
ATOM 1116 C CA . ASN A 1 150 ? 15.059 -8.168 0.605 1.00 97.44 150 ASN A CA 1
ATOM 1117 C C . ASN A 1 150 ? 14.511 -9.375 -0.175 1.00 97.44 150 ASN A C 1
ATOM 1119 O O . ASN A 1 150 ? 15.226 -10.358 -0.360 1.00 97.44 150 ASN A O 1
ATOM 1123 N N . ALA A 1 151 ? 13.247 -9.308 -0.589 1.00 97.19 151 ALA A N 1
ATOM 1124 C CA . ALA A 1 151 ? 12.576 -10.340 -1.382 1.00 97.19 151 ALA A CA 1
ATOM 1125 C C . ALA A 1 151 ? 12.122 -9.809 -2.754 1.00 97.19 151 ALA A C 1
ATOM 1127 O O . ALA A 1 151 ? 11.210 -10.370 -3.361 1.00 97.19 151 ALA A O 1
ATOM 1128 N N . SER A 1 152 ? 12.731 -8.714 -3.217 1.00 97.38 152 SER A N 1
ATOM 1129 C CA . SER A 1 152 ? 12.380 -8.075 -4.483 1.00 97.38 152 SER A CA 1
ATOM 1130 C C . SER A 1 152 ? 12.746 -8.958 -5.671 1.00 97.38 152 SER A C 1
ATOM 1132 O O . SER A 1 152 ? 13.804 -9.586 -5.695 1.00 97.38 152 SER A O 1
ATOM 1134 N N . LYS A 1 153 ? 11.891 -8.949 -6.687 1.00 96.00 153 LYS A N 1
ATOM 1135 C CA . LYS A 1 153 ? 12.180 -9.421 -8.042 1.00 96.00 153 LYS A CA 1
ATOM 1136 C C . LYS A 1 153 ? 12.773 -8.278 -8.868 1.00 96.00 153 LYS A C 1
ATOM 1138 O O . LYS A 1 153 ? 12.731 -7.118 -8.460 1.00 96.00 153 LYS A O 1
ATOM 1143 N N . LYS A 1 154 ? 13.334 -8.605 -10.035 1.00 95.81 154 LYS A N 1
ATOM 1144 C CA . LYS A 1 154 ? 13.814 -7.587 -10.985 1.00 95.81 154 LYS A CA 1
ATOM 1145 C C . LYS A 1 154 ? 12.668 -6.678 -11.437 1.00 95.81 154 LYS A C 1
ATOM 1147 O O . LYS A 1 154 ? 11.515 -7.114 -11.477 1.00 95.81 154 LYS A O 1
ATOM 1152 N N . ALA A 1 155 ? 13.010 -5.456 -11.847 1.00 96.75 155 ALA A N 1
ATOM 1153 C CA . ALA A 1 155 ? 12.089 -4.594 -12.574 1.00 96.75 155 ALA A CA 1
ATOM 1154 C C . ALA A 1 155 ? 11.454 -5.342 -13.758 1.00 96.75 155 ALA A C 1
ATOM 1156 O O . ALA A 1 155 ? 11.978 -6.334 -14.273 1.00 96.75 155 ALA A O 1
ATOM 1157 N N . GLU A 1 156 ? 10.281 -4.872 -14.153 1.00 97.19 156 GLU A N 1
ATOM 1158 C CA . GLU A 1 156 ? 9.431 -5.499 -15.156 1.00 97.19 156 GLU A CA 1
ATOM 1159 C C . GLU A 1 156 ? 8.820 -6.860 -14.789 1.00 97.19 156 GLU A C 1
ATOM 1161 O O . GLU A 1 156 ? 8.215 -7.522 -15.642 1.00 97.19 156 GLU A O 1
ATOM 1166 N N . ARG A 1 157 ? 8.895 -7.252 -13.514 1.00 97.62 157 ARG A N 1
ATOM 1167 C CA . ARG A 1 157 ? 8.156 -8.388 -12.956 1.00 97.62 157 ARG A CA 1
ATOM 1168 C C . ARG A 1 157 ? 7.082 -7.929 -11.994 1.00 97.62 157 ARG A C 1
ATOM 1170 O O . ARG A 1 157 ? 7.263 -6.967 -11.248 1.00 97.62 157 ARG A O 1
ATOM 1177 N N .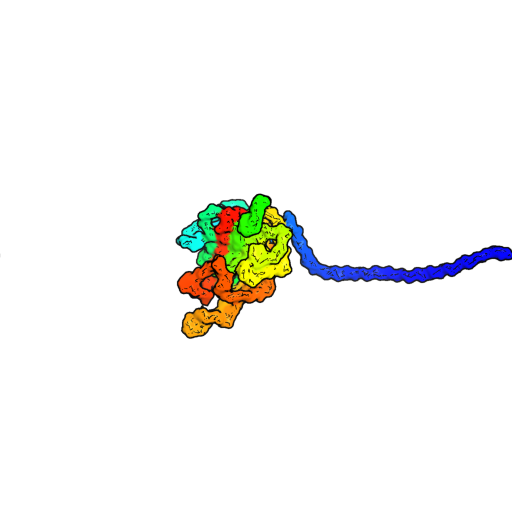 TRP A 1 158 ? 5.957 -8.636 -12.015 1.00 98.12 158 TRP A N 1
ATOM 1178 C CA . TRP A 1 158 ? 4.943 -8.466 -10.981 1.00 98.12 158 TRP A CA 1
ATOM 1179 C C . TRP A 1 158 ? 5.456 -9.017 -9.654 1.00 98.12 158 TRP A C 1
ATOM 1181 O O . TRP A 1 158 ? 6.072 -10.083 -9.606 1.00 98.12 158 TRP A O 1
ATOM 1191 N N . GLN A 1 159 ? 5.187 -8.281 -8.589 1.00 98.00 159 GLN A N 1
ATOM 1192 C CA . GLN A 1 159 ? 5.527 -8.596 -7.209 1.00 98.00 159 GLN A CA 1
ATOM 1193 C C . GLN A 1 159 ? 4.270 -8.482 -6.356 1.00 98.00 159 GLN A C 1
ATOM 1195 O O . GLN A 1 159 ? 3.330 -7.799 -6.761 1.00 98.00 159 GLN A O 1
ATOM 1200 N N . SER A 1 160 ? 4.240 -9.120 -5.190 1.00 98.56 160 SER A N 1
ATOM 1201 C CA . SER A 1 160 ? 3.094 -9.043 -4.283 1.00 98.56 160 SER A CA 1
ATOM 1202 C C . SER A 1 160 ? 3.486 -8.640 -2.870 1.00 98.56 160 SER A C 1
ATOM 1204 O O . SER A 1 160 ? 4.513 -9.079 -2.347 1.00 98.56 160 SER A O 1
ATOM 1206 N N . TYR A 1 161 ? 2.619 -7.856 -2.234 1.00 98.88 161 TYR A N 1
ATOM 1207 C CA . TYR A 1 161 ? 2.544 -7.747 -0.786 1.00 98.88 161 TYR A CA 1
ATOM 1208 C C . TYR A 1 161 ? 1.272 -8.404 -0.271 1.00 98.88 161 TYR A C 1
ATOM 1210 O O . TYR A 1 161 ? 0.174 -8.085 -0.724 1.00 98.88 161 TYR A O 1
ATOM 1218 N N . ASP A 1 162 ? 1.442 -9.258 0.734 1.00 98.88 162 ASP A N 1
ATOM 1219 C CA . ASP A 1 162 ? 0.368 -9.760 1.583 1.00 98.88 162 ASP A CA 1
ATOM 1220 C C . ASP A 1 162 ? 0.586 -9.202 2.989 1.00 98.88 162 ASP A C 1
ATOM 1222 O O . ASP A 1 162 ? 1.610 -9.456 3.630 1.00 98.88 162 ASP A O 1
ATOM 1226 N N . ILE A 1 163 ? -0.360 -8.394 3.455 1.00 98.88 163 ILE A N 1
ATOM 1227 C CA . ILE A 1 163 ? -0.236 -7.599 4.673 1.00 98.88 163 ILE A CA 1
ATOM 1228 C C . ILE A 1 163 ? -1.343 -8.005 5.637 1.00 98.88 163 ILE A C 1
ATOM 1230 O O . ILE A 1 163 ? -2.520 -7.885 5.314 1.00 98.88 163 ILE A O 1
ATOM 1234 N N . ALA A 1 164 ? -0.978 -8.425 6.845 1.00 98.69 164 ALA A N 1
ATOM 1235 C CA . ALA A 1 164 ? -1.909 -8.497 7.967 1.00 98.69 164 ALA A CA 1
ATOM 1236 C C . ALA A 1 164 ? -1.701 -7.265 8.850 1.00 98.69 164 ALA A C 1
ATOM 1238 O O . ALA A 1 164 ? -0.609 -7.057 9.385 1.00 98.69 164 ALA A O 1
ATOM 1239 N N . TYR A 1 165 ? -2.746 -6.455 8.993 1.00 98.38 165 TYR A N 1
ATOM 1240 C CA . TYR A 1 165 ? -2.709 -5.179 9.695 1.00 98.38 165 TYR A CA 1
ATOM 1241 C C . TYR A 1 165 ? -3.716 -5.161 10.845 1.00 98.38 165 TYR A C 1
ATOM 1243 O O . TYR A 1 165 ? -4.896 -5.466 10.667 1.00 98.38 165 TYR A O 1
ATOM 1251 N N . ARG A 1 166 ? -3.248 -4.754 12.025 1.00 97.88 166 ARG A N 1
ATOM 1252 C CA . ARG A 1 166 ? -4.065 -4.469 13.204 1.00 97.88 166 ARG A CA 1
ATOM 1253 C C . ARG A 1 166 ? -3.881 -3.009 13.578 1.00 97.88 166 ARG A C 1
ATOM 1255 O O . ARG A 1 166 ? -2.777 -2.603 13.955 1.00 97.88 166 ARG A O 1
ATOM 1262 N N . ALA A 1 167 ? -4.955 -2.232 13.505 1.00 96.06 167 ALA A N 1
ATOM 1263 C CA . ALA A 1 167 ? -4.911 -0.826 13.878 1.00 96.06 167 ALA A CA 1
ATOM 1264 C C . ALA A 1 167 ? -4.607 -0.668 15.381 1.00 96.06 167 ALA A C 1
ATOM 1266 O O . ALA A 1 167 ? -5.072 -1.487 16.187 1.00 96.06 167 ALA A O 1
ATOM 1267 N N . PRO A 1 168 ? -3.892 0.398 15.790 1.00 95.31 168 PRO A N 1
ATOM 1268 C CA . PRO A 1 168 ? -3.774 0.765 17.198 1.00 95.31 168 PRO A CA 1
ATOM 1269 C C . PRO A 1 168 ? -5.156 0.884 17.857 1.00 95.31 168 PRO A C 1
ATOM 1271 O O . PRO A 1 168 ? -6.145 1.222 17.199 1.00 95.31 168 PRO A O 1
ATOM 1274 N N . ARG A 1 169 ? -5.236 0.602 19.160 1.00 96.00 169 ARG A N 1
ATOM 1275 C CA . ARG A 1 169 ? -6.474 0.761 19.942 1.00 96.00 169 ARG A CA 1
ATOM 1276 C C . ARG A 1 169 ? -6.420 2.019 20.777 1.00 96.00 169 ARG A C 1
ATOM 1278 O O . ARG A 1 169 ? -5.344 2.452 21.185 1.00 96.00 169 ARG A O 1
ATOM 1285 N N . PHE A 1 170 ? -7.594 2.594 21.009 1.00 95.62 170 PHE A N 1
ATOM 1286 C CA . PHE A 1 170 ? -7.751 3.859 21.705 1.00 95.62 170 PHE A CA 1
ATOM 1287 C C . PHE A 1 170 ? -8.848 3.778 22.765 1.00 95.62 170 PHE A C 1
ATOM 1289 O O . PHE A 1 170 ? -9.783 2.986 22.650 1.00 95.62 170 PHE A O 1
ATOM 1296 N N . GLY A 1 171 ? -8.715 4.606 23.795 1.00 94.62 171 GLY A N 1
ATOM 1297 C CA . GLY A 1 171 ? -9.627 4.718 24.925 1.00 94.62 171 GLY A CA 1
ATOM 1298 C C . GLY A 1 171 ? -9.393 6.020 25.692 1.00 94.62 171 GLY A C 1
ATOM 1299 O O . GLY A 1 171 ? -8.986 7.029 25.115 1.00 94.62 171 GLY A O 1
ATOM 1300 N N . GLY A 1 172 ? -9.648 5.999 27.000 1.00 93.56 172 GLY A N 1
ATOM 1301 C CA . GLY A 1 172 ? -9.612 7.201 27.838 1.00 93.56 172 GLY A CA 1
ATOM 1302 C C . GLY A 1 172 ? -10.902 8.023 27.749 1.00 93.56 172 GLY A C 1
ATOM 1303 O O . GLY A 1 172 ? -11.851 7.639 27.067 1.00 93.56 172 GLY A O 1
ATOM 1304 N N . ALA A 1 173 ? -10.949 9.148 28.467 1.00 91.56 173 ALA A N 1
ATOM 1305 C CA . ALA A 1 173 ? -12.175 9.934 28.646 1.00 91.56 173 ALA A CA 1
ATOM 1306 C C . ALA A 1 173 ? -12.741 10.522 27.338 1.00 91.56 173 ALA A C 1
ATOM 1308 O O . ALA A 1 173 ? -13.953 10.662 27.209 1.00 91.56 173 ALA A O 1
ATOM 1309 N N . ASP A 1 174 ? -11.877 10.843 26.373 1.00 90.38 174 ASP A N 1
ATOM 1310 C CA . ASP A 1 174 ? -12.251 11.354 25.049 1.00 90.38 174 ASP A CA 1
ATOM 1311 C C . ASP A 1 174 ? -12.124 10.301 23.933 1.00 90.38 174 ASP A C 1
ATOM 1313 O O . ASP A 1 174 ? -12.380 10.604 22.767 1.00 90.38 174 ASP A O 1
ATOM 1317 N N . GLY A 1 175 ? -11.723 9.070 24.275 1.00 92.12 175 GLY A N 1
ATOM 1318 C CA . GLY A 1 175 ? -11.479 7.991 23.318 1.00 92.12 175 GLY A CA 1
ATOM 1319 C C . GLY A 1 175 ? -10.235 8.175 22.442 1.00 92.12 175 GLY A C 1
ATOM 1320 O O . GLY A 1 175 ? -10.086 7.434 21.472 1.00 92.12 175 GLY A O 1
ATOM 1321 N N . LYS A 1 176 ? -9.350 9.141 22.733 1.00 90.50 176 LYS A N 1
ATOM 1322 C CA . LYS A 1 176 ? -8.191 9.486 21.882 1.00 90.50 176 LYS A CA 1
ATOM 1323 C C . LYS A 1 176 ? -6.845 9.055 22.448 1.00 90.50 176 LYS A C 1
ATOM 1325 O O . LYS A 1 176 ? -5.820 9.215 21.780 1.00 90.50 176 LYS A O 1
ATOM 1330 N N . GLN A 1 177 ? -6.809 8.497 23.654 1.00 92.12 177 GLN A N 1
ATOM 1331 C CA . GLN A 1 177 ? -5.580 7.958 24.223 1.00 92.12 177 GLN A CA 1
ATOM 1332 C C . GLN A 1 177 ? -5.294 6.589 23.608 1.00 92.12 177 GLN A C 1
ATOM 1334 O O . GLN A 1 177 ? -6.103 5.679 23.755 1.00 92.12 177 GLN A O 1
ATOM 1339 N N . GLN A 1 178 ? -4.147 6.422 22.944 1.00 94.00 178 GLN A N 1
ATOM 1340 C CA . GLN A 1 178 ? -3.725 5.107 22.456 1.00 94.00 178 GLN A CA 1
ATOM 1341 C C . GLN A 1 178 ? -3.524 4.165 23.654 1.00 94.00 178 GLN A C 1
ATOM 1343 O O . GLN A 1 178 ? -2.710 4.446 24.533 1.00 94.00 178 GLN A O 1
ATOM 1348 N N . THR A 1 179 ? -4.267 3.063 23.688 1.00 96.81 179 THR A N 1
ATOM 1349 C CA . THR A 1 179 ? -4.204 2.025 24.727 1.00 96.81 179 THR A CA 1
ATOM 1350 C C . THR A 1 179 ? -3.420 0.801 24.270 1.00 96.81 179 THR A C 1
ATOM 1352 O O . THR A 1 179 ? -2.830 0.113 25.097 1.00 96.81 179 THR A O 1
ATOM 1355 N N . GLU A 1 180 ? -3.357 0.549 22.960 1.00 97.06 180 GLU A N 1
ATOM 1356 C CA . GLU A 1 180 ? -2.547 -0.524 22.383 1.00 97.06 180 GLU A CA 1
ATOM 1357 C C . GLU A 1 180 ? -1.881 -0.081 21.082 1.00 97.06 180 GLU A C 1
ATOM 1359 O O . GLU A 1 180 ? -2.477 0.637 20.275 1.00 97.06 180 GLU A O 1
ATOM 1364 N N . ARG A 1 181 ? -0.655 -0.562 20.858 1.00 96.56 181 ARG A N 1
ATOM 1365 C CA . ARG A 1 181 ? 0.089 -0.357 19.611 1.00 96.56 181 ARG A CA 1
ATOM 1366 C C . ARG A 1 181 ? -0.536 -1.125 18.451 1.00 96.56 181 ARG A C 1
ATOM 1368 O O . ARG A 1 181 ? -1.115 -2.201 18.633 1.00 96.56 181 ARG A O 1
ATOM 1375 N N . GLY A 1 182 ? -0.394 -0.566 17.254 1.00 96.56 182 GLY A N 1
ATOM 1376 C CA . GLY A 1 182 ? -0.740 -1.265 16.024 1.00 96.56 182 GLY A CA 1
ATOM 1377 C C . GLY A 1 182 ? 0.274 -2.363 15.728 1.00 96.56 182 GLY A C 1
ATOM 1378 O O . GLY A 1 182 ? 1.387 -2.347 16.258 1.00 96.56 182 GLY A O 1
ATOM 1379 N N . ARG A 1 183 ? -0.124 -3.337 14.909 1.00 98.00 183 ARG A N 1
ATOM 1380 C CA . ARG A 1 183 ? 0.732 -4.460 14.504 1.00 98.00 183 ARG A CA 1
ATOM 1381 C C . ARG A 1 183 ? 0.638 -4.691 13.005 1.00 98.00 183 ARG A C 1
ATOM 1383 O O . ARG A 1 183 ? -0.454 -4.617 12.445 1.00 98.00 183 ARG A O 1
ATOM 1390 N N . ILE A 1 184 ? 1.765 -4.979 12.364 1.00 98.50 184 ILE A N 1
ATOM 1391 C CA . ILE A 1 184 ? 1.819 -5.287 10.934 1.00 98.50 184 ILE A CA 1
ATOM 1392 C C . ILE A 1 184 ? 2.734 -6.485 10.667 1.00 98.50 184 ILE A C 1
ATOM 1394 O O . ILE A 1 184 ? 3.840 -6.594 11.197 1.00 98.50 184 ILE A O 1
ATOM 1398 N N . THR A 1 185 ? 2.246 -7.405 9.846 1.00 98.88 185 THR A N 1
ATOM 1399 C CA . THR A 1 185 ? 3.010 -8.523 9.284 1.00 98.88 185 THR A CA 1
ATOM 1400 C C . THR A 1 185 ? 2.962 -8.388 7.774 1.00 98.88 185 THR A C 1
ATOM 1402 O O . THR A 1 185 ? 1.889 -8.140 7.228 1.00 98.88 185 THR A O 1
ATOM 1405 N N . VAL A 1 186 ? 4.106 -8.538 7.110 1.00 98.88 186 VAL A N 1
ATOM 1406 C CA . VAL A 1 186 ? 4.215 -8.368 5.658 1.00 98.88 186 VAL A CA 1
ATOM 1407 C C . VAL A 1 186 ? 4.951 -9.555 5.063 1.00 98.88 186 VAL A C 1
ATOM 1409 O O . VAL A 1 186 ? 6.054 -9.904 5.503 1.00 98.88 186 VAL A O 1
ATOM 1412 N N . PHE A 1 187 ? 4.351 -10.136 4.033 1.00 98.81 187 PHE A N 1
ATOM 1413 C CA . PHE A 1 187 ? 5.011 -11.041 3.110 1.00 98.81 187 PHE A CA 1
ATOM 1414 C C . PHE A 1 187 ? 5.248 -10.309 1.793 1.00 98.81 187 PHE A C 1
ATOM 1416 O O . PHE A 1 187 ? 4.357 -9.624 1.299 1.00 98.81 187 PHE A O 1
ATOM 1423 N N . HIS A 1 188 ? 6.440 -10.463 1.229 1.00 98.56 188 HIS A N 1
ATOM 1424 C CA . HIS A 1 188 ? 6.793 -9.967 -0.096 1.00 98.56 188 HIS A CA 1
ATOM 1425 C C . HIS A 1 188 ? 7.097 -11.169 -0.984 1.00 98.56 188 HIS A C 1
ATOM 1427 O O . HIS A 1 188 ? 8.008 -11.939 -0.681 1.00 98.56 188 HIS A O 1
ATOM 1433 N N . ASN A 1 189 ? 6.304 -11.371 -2.039 1.00 97.56 189 ASN A N 1
ATOM 1434 C CA . ASN A 1 189 ? 6.399 -12.541 -2.920 1.00 97.56 189 ASN A CA 1
ATOM 1435 C C . ASN A 1 189 ? 6.313 -13.869 -2.138 1.00 97.56 189 ASN A C 1
ATOM 1437 O O . ASN A 1 189 ? 7.104 -14.786 -2.350 1.00 97.56 189 ASN A O 1
ATOM 1441 N N . GLY A 1 190 ? 5.403 -13.940 -1.158 1.00 96.50 190 GLY A N 1
ATOM 1442 C CA . GLY A 1 190 ? 5.235 -15.099 -0.270 1.00 96.50 190 GLY A CA 1
ATOM 1443 C C . GLY A 1 190 ? 6.324 -15.272 0.800 1.00 96.50 190 GLY A C 1
ATOM 1444 O O . GLY A 1 190 ? 6.226 -16.164 1.642 1.00 96.50 190 GLY A O 1
ATOM 1445 N N . VAL A 1 191 ? 7.352 -14.418 0.824 1.00 97.31 191 VAL A N 1
ATOM 1446 C CA . VAL A 1 191 ? 8.439 -14.467 1.808 1.00 97.31 191 VAL A CA 1
ATOM 1447 C C . VAL A 1 191 ? 8.129 -13.537 2.975 1.00 97.31 191 VAL A C 1
ATOM 1449 O O . VAL A 1 191 ? 7.921 -12.345 2.777 1.00 97.31 191 VAL A O 1
ATOM 1452 N N . LEU A 1 192 ? 8.148 -14.053 4.207 1.00 98.56 192 LEU A N 1
ATOM 1453 C CA . LEU A 1 192 ? 7.964 -13.240 5.414 1.00 98.56 192 LEU A CA 1
ATOM 1454 C C . LEU A 1 192 ? 9.107 -12.220 5.564 1.00 98.56 192 LEU A C 1
ATOM 1456 O O . LEU A 1 192 ? 10.261 -12.605 5.792 1.00 98.56 192 LEU A O 1
ATOM 1460 N N . ILE A 1 193 ? 8.779 -10.928 5.476 1.00 98.69 193 ILE A N 1
ATOM 1461 C CA . ILE A 1 193 ? 9.738 -9.820 5.609 1.00 98.69 193 ILE A CA 1
ATOM 1462 C C . ILE A 1 193 ? 9.516 -8.974 6.865 1.00 98.69 193 ILE A C 1
ATOM 1464 O O . ILE A 1 193 ? 10.477 -8.409 7.371 1.00 98.69 193 ILE A O 1
ATOM 1468 N N . HIS A 1 194 ? 8.306 -8.958 7.426 1.00 98.81 194 HIS A N 1
ATOM 1469 C CA . HIS A 1 194 ? 8.008 -8.362 8.733 1.00 98.81 194 HIS A CA 1
ATOM 1470 C C . HIS A 1 194 ? 7.121 -9.301 9.523 1.00 98.81 194 HIS A C 1
ATOM 1472 O O . HIS A 1 194 ? 6.081 -9.713 9.017 1.00 98.81 194 HIS A O 1
ATOM 1478 N N . ASN A 1 195 ? 7.507 -9.618 10.757 1.00 98.56 195 ASN A N 1
ATOM 1479 C CA . ASN A 1 195 ? 6.733 -10.485 11.637 1.00 98.56 195 ASN A CA 1
ATOM 1480 C C . ASN A 1 195 ? 6.205 -9.691 12.833 1.00 98.56 195 ASN A C 1
ATOM 1482 O O . ASN A 1 195 ? 6.962 -9.407 13.761 1.00 98.56 195 ASN A O 1
ATOM 1486 N N . ASN A 1 196 ? 4.912 -9.364 12.808 1.00 98.06 196 ASN A N 1
ATOM 1487 C CA . ASN A 1 196 ? 4.192 -8.752 13.921 1.00 98.06 196 ASN A CA 1
ATOM 1488 C C . ASN A 1 196 ? 4.847 -7.475 14.493 1.00 98.06 196 ASN A C 1
ATOM 1490 O O . ASN A 1 196 ? 4.892 -7.278 15.710 1.00 98.06 196 ASN A O 1
ATOM 1494 N N . VAL A 1 197 ? 5.362 -6.615 13.612 1.00 98.19 197 VAL A N 1
ATOM 1495 C CA . VAL A 1 197 ? 6.042 -5.366 13.977 1.00 98.19 197 VAL A CA 1
ATOM 1496 C C . VAL A 1 197 ? 5.054 -4.413 14.637 1.00 98.19 197 VAL A C 1
ATOM 1498 O O . VAL A 1 197 ? 3.971 -4.173 14.106 1.00 98.19 197 VAL A O 1
ATOM 1501 N N . GLU A 1 198 ? 5.435 -3.862 15.786 1.00 97.00 198 GLU A N 1
ATOM 1502 C CA . GLU A 1 198 ? 4.641 -2.865 16.500 1.00 97.00 198 GLU A CA 1
ATOM 1503 C C . GLU A 1 198 ? 4.932 -1.444 16.026 1.00 97.00 198 GLU A C 1
ATOM 1505 O O . GLU A 1 198 ? 6.084 -1.083 15.791 1.00 97.00 198 GLU A O 1
ATOM 1510 N N . PHE A 1 199 ? 3.896 -0.611 15.978 1.00 93.69 199 PHE A N 1
ATOM 1511 C CA . PHE A 1 199 ? 4.020 0.812 15.672 1.00 93.69 199 PHE A CA 1
ATOM 1512 C C . PHE A 1 199 ? 3.007 1.644 16.466 1.00 93.69 199 PHE A C 1
ATOM 1514 O O . PHE A 1 199 ? 1.934 1.166 16.850 1.00 93.69 199 PHE A O 1
ATOM 1521 N N . ASP A 1 200 ? 3.336 2.915 16.692 1.00 90.88 200 ASP A N 1
ATOM 1522 C CA . ASP A 1 200 ? 2.400 3.895 17.240 1.00 90.88 200 ASP A CA 1
ATOM 1523 C C . ASP A 1 200 ? 1.563 4.534 16.123 1.00 90.88 200 ASP A C 1
ATOM 1525 O O . ASP A 1 200 ? 1.946 4.593 14.951 1.00 90.88 200 ASP A O 1
ATOM 1529 N N . ALA A 1 201 ? 0.403 5.081 16.465 1.00 82.94 201 ALA A N 1
ATOM 1530 C CA . ALA A 1 201 ? -0.468 5.686 15.463 1.00 82.94 201 ALA A CA 1
ATOM 1531 C C . ALA A 1 201 ? 0.136 6.929 14.781 1.00 82.94 201 ALA A C 1
ATOM 1533 O O . ALA A 1 201 ? -0.278 7.280 13.680 1.00 82.94 201 ALA A O 1
ATOM 1534 N N . ARG A 1 202 ? 1.109 7.583 15.430 1.00 79.81 202 ARG A N 1
ATOM 1535 C CA . ARG A 1 202 ? 1.743 8.840 14.992 1.00 79.81 202 ARG A CA 1
ATOM 1536 C C . ARG A 1 202 ? 3.118 8.652 14.325 1.00 79.81 202 ARG A C 1
ATOM 1538 O O . ARG A 1 202 ? 3.807 9.640 14.108 1.00 79.81 202 ARG A O 1
ATOM 1545 N N . THR A 1 203 ? 3.552 7.414 14.069 1.00 64.56 203 THR A N 1
ATOM 1546 C CA . THR A 1 203 ? 4.986 7.109 13.847 1.00 64.56 203 THR A CA 1
ATOM 1547 C C . THR A 1 203 ? 5.554 7.557 12.496 1.00 64.56 203 THR A C 1
ATOM 1549 O O . THR A 1 203 ? 6.755 7.772 12.396 1.00 64.56 203 THR A O 1
ATOM 1552 N N . THR A 1 204 ? 4.746 7.707 11.447 1.00 63.38 204 THR A N 1
ATOM 1553 C CA . THR A 1 204 ? 5.262 7.960 10.089 1.00 63.38 204 THR A CA 1
ATOM 1554 C C . THR A 1 204 ? 5.215 9.440 9.725 1.00 63.38 204 THR A C 1
ATOM 1556 O O . THR A 1 204 ? 4.135 10.021 9.622 1.00 63.38 204 THR A O 1
ATOM 1559 N N . THR A 1 205 ? 6.379 10.028 9.455 1.00 62.53 205 THR A N 1
ATOM 1560 C CA . THR A 1 205 ? 6.539 11.415 8.973 1.00 62.53 205 THR A CA 1
ATOM 1561 C C . THR A 1 205 ? 5.871 11.660 7.616 1.00 62.53 205 THR A C 1
ATOM 1563 O O . THR A 1 205 ? 5.408 12.768 7.356 1.00 62.53 205 THR A O 1
ATOM 1566 N N . SER A 1 206 ? 5.781 10.620 6.783 1.00 66.50 206 SER A N 1
ATOM 1567 C CA . SER A 1 206 ? 5.203 10.656 5.431 1.00 66.50 206 SER A CA 1
ATOM 1568 C C . SER A 1 206 ? 3.722 10.254 5.384 1.00 66.50 206 SER A C 1
ATOM 1570 O O . SER A 1 206 ? 3.095 10.315 4.330 1.00 66.50 206 SER A O 1
ATOM 1572 N N . GLY A 1 207 ? 3.153 9.826 6.516 1.00 75.31 207 GLY A N 1
ATOM 1573 C CA . GLY A 1 207 ? 1.771 9.360 6.598 1.00 75.31 207 GLY A CA 1
ATOM 1574 C C . GLY A 1 207 ? 0.749 10.497 6.542 1.00 75.31 207 GLY A C 1
ATOM 1575 O O . GLY A 1 207 ? 1.008 11.630 6.947 1.00 75.31 207 GLY A O 1
ATOM 1576 N N . LEU A 1 208 ? -0.460 10.178 6.091 1.00 75.19 208 LEU A N 1
ATOM 1577 C CA . LEU A 1 208 ? -1.608 11.068 6.161 1.00 75.19 208 LEU A CA 1
ATOM 1578 C C . LEU A 1 208 ? -2.054 11.241 7.615 1.00 75.19 208 LEU A C 1
ATOM 1580 O O . LEU A 1 208 ? -2.509 10.263 8.225 1.00 75.19 208 LEU A O 1
ATOM 1584 N N . PRO A 1 209 ? -2.021 12.464 8.178 1.00 75.56 209 PRO A N 1
ATOM 1585 C CA . PRO A 1 209 ? -2.769 12.707 9.393 1.00 75.56 209 PRO A CA 1
ATOM 1586 C C . PRO A 1 209 ? -4.253 12.447 9.086 1.00 75.56 209 PRO A C 1
ATOM 1588 O O . PRO A 1 209 ? -4.747 12.873 8.036 1.00 75.56 209 PRO A O 1
ATOM 1591 N N . PRO A 1 210 ? -4.974 11.733 9.961 1.00 76.88 210 PRO A N 1
ATOM 1592 C CA . PRO A 1 210 ? -6.407 11.548 9.789 1.00 76.88 210 PRO A CA 1
ATOM 1593 C C . PRO A 1 210 ? -7.136 12.886 9.779 1.00 76.88 210 PRO A C 1
ATOM 1595 O O . PRO A 1 210 ? -6.643 13.887 10.305 1.00 76.88 210 PRO A O 1
ATOM 1598 N N . GLU A 1 211 ? -8.346 12.881 9.227 1.00 69.81 211 GLU A N 1
ATOM 1599 C CA . GLU A 1 211 ? -9.237 14.033 9.291 1.00 69.81 211 GLU A CA 1
ATOM 1600 C C . GLU A 1 211 ? -9.380 14.522 10.743 1.00 69.81 211 GLU A C 1
ATOM 1602 O O . GLU A 1 211 ? -9.570 13.737 11.676 1.00 69.81 211 GLU A O 1
ATOM 1607 N N . GLY A 1 212 ? -9.188 15.826 10.953 1.00 73.31 212 GLY A N 1
ATOM 1608 C CA . GLY A 1 212 ? -9.218 16.435 12.286 1.00 73.31 212 GLY A CA 1
ATOM 1609 C C . GLY A 1 212 ? -8.111 15.976 13.250 1.00 73.31 212 GLY A C 1
ATOM 1610 O O . GLY A 1 212 ? -8.183 16.289 14.438 1.00 73.31 212 GLY A O 1
ATOM 1611 N N . GLY A 1 213 ? -7.098 15.237 12.783 1.00 82.56 213 GLY A N 1
ATOM 1612 C CA . GLY A 1 213 ? -6.002 14.725 13.612 1.00 82.56 213 GLY A CA 1
ATOM 1613 C C . GLY A 1 213 ? -6.408 13.604 14.578 1.00 82.56 213 GLY A C 1
ATOM 1614 O O . GLY A 1 213 ? -5.666 13.310 15.518 1.00 82.56 213 GLY A O 1
ATOM 1615 N N . ASP A 1 214 ? -7.570 12.976 14.372 1.00 88.75 214 ASP A N 1
ATOM 1616 C CA . ASP A 1 214 ? -8.068 11.901 15.231 1.00 88.75 214 ASP A CA 1
ATOM 1617 C C . ASP A 1 214 ? -7.557 10.516 14.799 1.00 88.75 214 ASP A C 1
ATOM 1619 O O . ASP A 1 214 ? -8.124 9.830 13.947 1.00 88.75 214 ASP A O 1
ATOM 1623 N N . TYR A 1 215 ? -6.469 10.083 15.434 1.00 89.62 215 TYR A N 1
ATOM 1624 C CA . TYR A 1 215 ? -5.833 8.792 15.171 1.00 89.62 215 TYR A CA 1
ATOM 1625 C C . TYR A 1 215 ? -6.666 7.574 15.589 1.00 89.62 215 TYR A C 1
ATOM 1627 O O . TYR A 1 215 ? -6.350 6.476 15.123 1.00 89.62 215 TYR A O 1
ATOM 1635 N N . SER A 1 216 ? -7.742 7.757 16.368 1.00 90.94 216 SER A N 1
ATOM 1636 C CA . SER A 1 216 ? -8.665 6.676 16.748 1.00 90.94 216 SER A CA 1
ATOM 1637 C C . SER A 1 216 ? -9.557 6.200 15.601 1.00 90.94 216 SER A C 1
ATOM 1639 O O . SER A 1 216 ? -10.127 5.110 15.663 1.00 90.94 216 SER A O 1
ATOM 1641 N N . LYS A 1 217 ? -9.685 7.005 14.540 1.00 92.62 217 LYS A N 1
ATOM 1642 C CA . LYS A 1 217 ? -10.551 6.699 13.401 1.00 92.62 217 LYS A CA 1
ATOM 1643 C C . LYS A 1 217 ? -9.887 5.732 12.416 1.00 92.62 217 LYS A C 1
ATOM 1645 O O . LYS A 1 217 ? -8.662 5.792 12.242 1.00 92.62 217 LYS A O 1
ATOM 1650 N N . PRO A 1 218 ? -10.688 4.878 11.741 1.00 94.31 218 PRO A N 1
ATOM 1651 C CA . PRO A 1 218 ? -10.207 4.067 10.627 1.00 94.31 218 PRO A CA 1
ATOM 1652 C C . PRO A 1 218 ? -9.627 4.950 9.517 1.00 94.31 218 PRO A C 1
ATOM 1654 O O . PRO A 1 218 ? -9.966 6.128 9.403 1.00 94.31 218 PRO A O 1
ATOM 1657 N N . GLY A 1 219 ? -8.767 4.374 8.679 1.00 94.75 219 GLY A N 1
ATOM 1658 C CA . GLY A 1 219 ? -8.136 5.085 7.565 1.00 94.75 219 GLY A CA 1
ATOM 1659 C C . GLY A 1 219 ? -8.206 4.300 6.257 1.00 94.75 219 GLY A C 1
ATOM 1660 O O . GLY A 1 219 ? -8.459 3.094 6.286 1.00 94.75 219 GLY A O 1
ATOM 1661 N N . PRO A 1 220 ? -8.003 4.960 5.109 1.00 96.75 220 PRO A N 1
ATOM 1662 C CA . PRO A 1 220 ? -8.050 4.308 3.805 1.00 96.75 220 PRO A CA 1
ATOM 1663 C C . PRO A 1 220 ? -6.778 3.492 3.534 1.00 96.75 220 PRO A C 1
ATOM 1665 O O . PRO A 1 220 ? -5.796 3.588 4.268 1.00 96.75 220 PRO A O 1
ATOM 1668 N N . ILE A 1 221 ? -6.760 2.731 2.444 1.00 98.44 221 ILE A N 1
ATOM 1669 C CA . ILE A 1 221 ? -5.497 2.353 1.799 1.00 98.44 221 ILE A CA 1
ATOM 1670 C C . ILE A 1 221 ? -5.097 3.500 0.876 1.00 98.44 221 ILE A C 1
ATOM 1672 O O . ILE A 1 221 ? -5.941 3.990 0.125 1.00 98.44 221 ILE A O 1
ATOM 1676 N N . LEU A 1 222 ? -3.838 3.935 0.935 1.00 98.12 222 LEU A N 1
ATOM 1677 C CA . LEU A 1 222 ? -3.276 4.912 -0.001 1.00 98.12 222 LEU A CA 1
ATOM 1678 C C . LEU A 1 222 ? -2.218 4.254 -0.888 1.00 98.12 222 LEU A C 1
ATOM 1680 O O . LEU A 1 222 ? -1.398 3.476 -0.399 1.00 98.12 222 LEU A O 1
ATOM 1684 N N . LEU A 1 223 ? -2.236 4.608 -2.174 1.00 98.69 223 LEU A N 1
ATOM 1685 C CA . LEU A 1 223 ? -1.165 4.332 -3.128 1.00 98.69 223 LEU A CA 1
ATOM 1686 C C . LEU A 1 223 ? -0.536 5.657 -3.565 1.00 98.69 223 LEU A C 1
ATOM 1688 O O . LEU A 1 223 ? -1.249 6.599 -3.925 1.00 98.69 223 LEU A O 1
ATOM 1692 N N . GLN A 1 224 ? 0.790 5.729 -3.497 1.00 98.25 224 GLN A N 1
ATOM 1693 C CA . GLN A 1 224 ? 1.535 6.976 -3.671 1.00 98.25 224 GLN A CA 1
ATOM 1694 C C . GLN A 1 224 ? 1.831 7.277 -5.147 1.00 98.25 224 GLN A C 1
ATOM 1696 O O . GLN A 1 224 ? 2.262 6.403 -5.901 1.00 98.25 224 GLN A O 1
ATOM 1701 N N . ASP A 1 225 ? 1.690 8.537 -5.546 1.00 98.12 225 ASP A N 1
ATOM 1702 C CA . ASP A 1 225 ? 2.302 9.051 -6.774 1.00 98.12 225 ASP A CA 1
ATOM 1703 C C . ASP A 1 225 ? 3.617 9.755 -6.424 1.00 98.12 225 ASP A C 1
ATOM 1705 O O . ASP A 1 225 ? 3.628 10.896 -5.964 1.00 98.12 225 ASP A O 1
ATOM 1709 N N . HIS A 1 226 ? 4.738 9.075 -6.670 1.00 97.06 226 HIS A N 1
ATOM 1710 C CA . HIS A 1 226 ? 6.080 9.650 -6.538 1.00 97.06 226 HIS A CA 1
ATOM 1711 C C . HIS A 1 226 ? 6.715 9.951 -7.912 1.00 97.06 226 HIS A C 1
ATOM 1713 O O . HIS A 1 226 ? 7.936 9.914 -8.086 1.00 97.06 226 HIS A O 1
ATOM 1719 N N . GLY A 1 227 ? 5.886 10.206 -8.929 1.00 97.56 227 GLY A N 1
ATOM 1720 C CA . GLY A 1 227 ? 6.322 10.572 -10.277 1.00 97.56 227 GLY A CA 1
ATOM 1721 C C . GLY A 1 227 ? 6.776 9.403 -11.160 1.00 97.56 227 GLY A C 1
ATOM 1722 O O . GLY A 1 227 ? 7.193 9.626 -12.296 1.00 97.56 227 GLY A O 1
ATOM 1723 N N . ASN A 1 228 ? 6.682 8.162 -10.675 1.00 98.12 228 ASN A N 1
ATOM 1724 C CA . ASN A 1 228 ? 7.107 6.960 -11.396 1.00 98.12 228 ASN A CA 1
ATOM 1725 C C . ASN A 1 228 ? 5.904 6.167 -11.907 1.00 98.12 228 ASN A C 1
ATOM 1727 O O . ASN A 1 228 ? 4.900 6.053 -11.213 1.00 98.12 228 ASN A O 1
ATOM 1731 N N . LYS A 1 229 ? 6.025 5.549 -13.089 1.00 98.31 229 LYS A N 1
ATOM 1732 C CA . LYS A 1 229 ? 4.965 4.736 -13.724 1.00 98.31 229 LYS A CA 1
ATOM 1733 C C . LYS A 1 229 ? 4.829 3.340 -13.100 1.00 98.31 229 LYS A C 1
ATOM 1735 O O . LYS A 1 229 ? 4.875 2.328 -13.801 1.00 98.31 229 LYS A O 1
ATOM 1740 N N . VAL A 1 230 ? 4.716 3.284 -11.776 1.00 98.81 230 VAL A N 1
ATOM 1741 C CA . VAL A 1 230 ? 4.410 2.054 -11.037 1.00 98.81 230 VAL A CA 1
ATOM 1742 C C . VAL A 1 230 ? 3.009 1.589 -11.426 1.00 98.81 230 VAL A C 1
ATOM 1744 O O . VAL A 1 230 ? 2.105 2.400 -11.645 1.00 98.81 230 VAL A O 1
ATOM 1747 N N . ARG A 1 231 ? 2.826 0.274 -11.545 1.00 98.81 231 ARG A N 1
ATOM 1748 C CA . ARG A 1 231 ? 1.526 -0.329 -11.856 1.00 98.81 231 ARG A CA 1
ATOM 1749 C C . ARG A 1 231 ? 1.051 -1.182 -10.703 1.00 98.81 231 ARG A C 1
ATOM 1751 O O . ARG A 1 231 ? 1.861 -1.799 -10.022 1.00 98.81 231 ARG A O 1
ATOM 1758 N N . TYR A 1 232 ? -0.261 -1.277 -10.563 1.00 98.81 232 TYR A N 1
ATOM 1759 C CA . TYR A 1 232 ? -0.936 -2.087 -9.564 1.00 98.81 232 TYR A CA 1
ATOM 1760 C C . TYR A 1 232 ? -2.010 -2.947 -10.217 1.00 98.81 232 TYR A C 1
ATOM 1762 O O . TYR A 1 232 ? -2.707 -2.504 -11.134 1.00 98.81 232 TYR A O 1
ATOM 1770 N N . ARG A 1 233 ? -2.171 -4.181 -9.746 1.00 98.19 233 ARG A N 1
ATOM 1771 C CA . ARG A 1 233 ? -3.249 -5.079 -10.181 1.00 98.19 233 ARG A CA 1
ATOM 1772 C C . ARG A 1 233 ? -3.655 -6.005 -9.047 1.00 98.19 233 ARG A C 1
ATOM 1774 O O . ARG A 1 233 ? -2.856 -6.243 -8.156 1.00 98.19 233 ARG A O 1
ATOM 1781 N N . ASN A 1 234 ? -4.851 -6.585 -9.143 1.00 97.69 234 ASN A N 1
ATOM 1782 C CA . ASN A 1 234 ? -5.330 -7.588 -8.191 1.00 97.69 234 ASN A CA 1
ATOM 1783 C C . ASN A 1 234 ? -5.233 -7.103 -6.733 1.00 97.69 234 ASN A C 1
ATOM 1785 O O . ASN A 1 234 ? -4.456 -7.623 -5.941 1.00 97.69 234 ASN A O 1
ATOM 1789 N N . LEU A 1 235 ? -5.987 -6.053 -6.398 1.00 98.56 235 LEU A N 1
ATOM 1790 C CA . LEU A 1 235 ? -6.014 -5.526 -5.033 1.00 98.56 235 LEU A CA 1
ATOM 1791 C C . LEU A 1 235 ? -7.297 -5.981 -4.364 1.00 98.56 235 LEU A C 1
ATOM 1793 O O . LEU A 1 235 ? -8.392 -5.704 -4.860 1.00 98.56 235 LEU A O 1
ATOM 1797 N N . TRP A 1 236 ? -7.171 -6.623 -3.213 1.00 98.62 236 TRP A N 1
ATOM 1798 C CA . TRP A 1 236 ? -8.313 -6.992 -2.392 1.00 98.62 236 TRP A CA 1
ATOM 1799 C C . TRP A 1 236 ? -7.978 -6.874 -0.915 1.00 98.62 236 TRP A C 1
ATOM 1801 O O . TRP A 1 236 ? -6.834 -7.030 -0.494 1.00 98.62 236 TRP A O 1
ATOM 1811 N N . ILE A 1 237 ? -9.002 -6.589 -0.124 1.00 98.69 237 ILE A N 1
ATOM 1812 C CA . ILE A 1 237 ? -8.904 -6.435 1.320 1.00 98.69 237 ILE A CA 1
ATOM 1813 C C . ILE A 1 237 ? -9.966 -7.300 1.981 1.00 98.69 237 ILE A C 1
ATOM 1815 O O . ILE A 1 237 ? -11.133 -7.265 1.604 1.00 98.69 237 ILE A O 1
ATOM 1819 N N . LEU A 1 238 ? -9.567 -8.087 2.968 1.00 98.25 238 LEU A N 1
ATOM 1820 C CA . LEU A 1 238 ? -10.453 -8.856 3.823 1.00 98.25 238 LEU A CA 1
ATOM 1821 C C . LEU A 1 238 ? -10.468 -8.189 5.203 1.00 98.25 238 LEU A C 1
ATOM 1823 O O . LEU A 1 238 ? -9.525 -8.386 5.974 1.00 98.25 238 LEU A O 1
ATOM 1827 N N . PRO A 1 239 ? -11.497 -7.385 5.524 1.00 96.62 239 PRO A N 1
ATOM 1828 C CA . PRO A 1 239 ? -11.651 -6.831 6.860 1.00 96.62 239 PRO A CA 1
ATOM 1829 C C . PRO A 1 239 ? -11.740 -7.957 7.892 1.00 96.62 239 PRO A C 1
ATOM 1831 O O . PRO A 1 239 ? -12.459 -8.939 7.686 1.00 96.62 239 PRO A O 1
ATOM 1834 N N . ALA A 1 240 ? -11.031 -7.821 9.010 1.00 89.44 240 ALA A N 1
ATOM 1835 C CA . ALA A 1 240 ? -11.290 -8.680 10.154 1.00 89.44 240 ALA A CA 1
ATOM 1836 C C . ALA A 1 240 ? -12.674 -8.304 10.704 1.00 89.44 240 ALA A C 1
ATOM 1838 O O . ALA A 1 240 ? -12.947 -7.124 10.932 1.00 89.44 240 ALA A O 1
ATOM 1839 N N . GLY A 1 241 ? -13.566 -9.288 10.859 1.00 67.00 241 GLY A N 1
ATOM 1840 C CA . GLY A 1 241 ? -14.854 -9.064 11.516 1.00 67.00 241 GLY A CA 1
ATOM 1841 C C . GLY A 1 241 ? -14.612 -8.448 12.894 1.00 67.00 241 GLY A C 1
ATOM 1842 O O . GLY A 1 241 ? -13.800 -8.978 13.653 1.00 67.00 241 GLY A O 1
ATOM 1843 N N . GLY A 1 242 ? -15.237 -7.295 13.143 1.00 46.66 242 GLY A N 1
ATOM 1844 C CA . GLY A 1 242 ? -15.146 -6.576 14.414 1.00 46.66 242 GLY A CA 1
ATOM 1845 C C . GLY A 1 242 ? -15.795 -7.320 15.570 1.00 46.66 242 GLY A C 1
ATOM 1846 O O . GLY A 1 242 ? -16.694 -8.152 15.309 1.00 46.66 242 GLY A O 1
#

InterPro domains:
  IPR010496 3-keto-alpha-glucoside-1,2-lyase/3-keto-2-hydroxy-glucal hydratase domain [PF06439] (44-237)

Radius of gyration: 24.48 Å; chains: 1; bounding box: 77×89×48 Å

pLDDT: mean 88.3, std 18.71, range [35.97, 98.88]

Foldseek 3Di:
DDDDDDDDDDDDDDDDDPDDDDPDPPQDDLAAAQDFDDDDPQWDWCFQQPARPQKAAPPPRHGQPFDGDPQKTWFPAPSWKMWGPDFAAWWKKKKKKAFADDPPDDDCRARWKFKAFLQFFTQTDGQQVPHFWDLNHHRHRNVQDTWPGDSHHHHPHIKMKIKGKHAFAFDDPVRQHGPGWIWMWIDISNHTGDDGRTDHLHRGPSGDQPVVNRSNDTGTTMMGNPRGGMMIHRIIMRHDDD

Sequence (242 aa):
MNRRTLLIAGAMASLPVVGLAGPGLAQEPETTDAPRVAAPKGALVLFDGTGLSAWVNRKDGNPAAWKVDGGYMEVTPGSGDIVTRQTFTDYQLHVEFWLPDMPEATGQGKANSGVYNQGRIEVQVLDSFGQPPRDNEAGGIYQVAVPLRNASKKA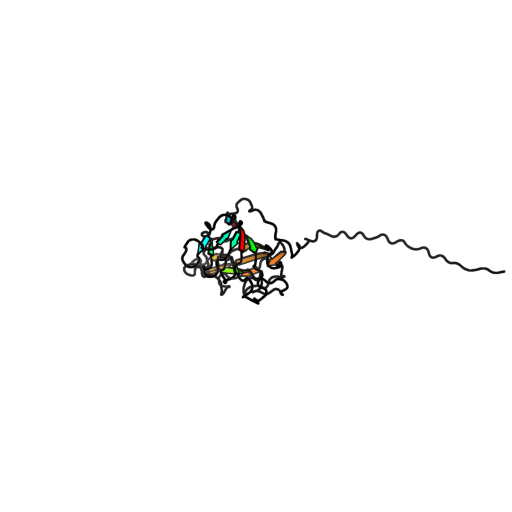ERWQSYDIAYRAPRFGGADGKQQTERGRITVFHNGVLIHNNVEFDARTTTSGLPPEGGDYSKPGPILLQDHGNKVRYRNLWILPAGG

Secondary structure (DSSP, 8-state):
--------PPPP-PPP---------PPPPTTSPPPPPPPPTT-EEEE-SS--TTEEETTT-PBP--EEETTEEE--TTS--EEESS-BSSEEEEEEEE----TT--GGGSS-EEEEETTTEEEEE---TTPPP-TTSTT-BTTTB--SS--PPPTTSEEEEEEEEEPPEEESTTS-EEEE-EEEEEEETTEEEEEEEEE-TT--TTSPPPGGG-TTS-B--EE--SSS--EEEEEEEEEPP-